Protein AF-A0A318SLT6-F1 (afdb_monomer)

Solvent-accessible surface area (backbone atoms only — not comparable to full-atom values): 16230 Å² total; per-residue (Å²): 140,84,85,82,82,81,83,78,80,77,77,79,76,66,83,68,77,80,79,51,70,52,27,53,32,44,14,63,77,49,77,41,62,48,69,62,37,41,48,24,51,53,50,39,53,54,46,28,74,72,41,95,50,69,62,48,56,52,48,52,56,34,44,42,44,30,30,51,49,23,69,68,46,81,53,59,18,62,20,39,45,30,47,51,50,31,50,22,53,38,35,38,41,20,70,78,70,64,45,40,58,54,38,58,49,44,42,71,66,48,38,71,79,42,71,44,70,93,68,26,46,41,38,36,50,52,28,33,54,22,45,47,50,26,44,65,69,25,44,89,73,40,96,76,56,82,85,69,57,49,56,62,53,52,52,52,54,58,72,70,51,52,78,89,82,36,48,69,60,54,52,52,57,45,38,29,50,14,48,36,49,13,46,64,72,29,47,88,81,45,54,75,66,45,44,48,27,63,41,36,52,93,81,48,72,54,69,52,51,51,69,54,28,28,61,35,69,75,39,53,51,63,68,38,47,74,27,42,45,43,61,74,79,74,60,95,63,43,84,78,34,55,61,55,40,48,37,25,73,64,17,64,62,57,44,83,49,69,90,42,42,82,61,43,52,54,46,48,40,52,47,43,50,51,49,52,52,49,53,54,49,48,51,53,50,52,56,56,52,59,63,62,72,77,112

Mean predicted aligned error: 11.06 Å

Organism: NCBI:txid1795041

pLDDT: mean 76.01, std 20.25, range [30.39, 97.69]

Radius of gyration: 23.59 Å; Cα contacts (8 Å, |Δi|>4): 316; chains: 1; bounding box: 107×61×49 Å

Secondary structure (DSSP, 8-state):
-------------PPPPPPPHHHHHHHHHHT--HHHHHHHHHHHHHHHHT---HHHHHHHHHHHHHHHHHHH--SHHHHHHHHHHHHHHHHHHHHHH---HHHHHHHHHS-EEEEETTTTEEEEHHHHHHHHHHHHHHGGG-TT---S-HHHHHHHHHTTS-TTT-HHHHHHHTTHHHHHHHHHHHTTTS-HHHHHHHHHTTT-S----HHHHHHHHSSS-HHHHHTT-GGGTS-TTGGG-HHHHHHHHTTTTT-GGGGTHHHHHHHHHHHHHHHHHHHHHHHHHHHHHHHTS--

Foldseek 3Di:
DDDDDDDDPPPPPDPDPDQDVLLVLLCVLLVHDSVLSSVLLVLLVVLLVVDPDPLSVLLSVLLSLLSVVLSPDDQQLLSVLSSQVSQLSQLCSCLVRVSCSSVVSNCVSWNFPADDSNLSFGQTVLLLVLLVLLLVQQVVLDPDRDPDRSVVVLVVLLVVDDCVQCLLLSLVSRSSSSLSSLCVVLVVVDDSVQSNQSSCVNPDLDHRAQVSCCSSPVGSDPSCSSLVVCLVPPDPCSVVNVSNNVCSVCSSSNHVCVVCCVVVNVVVSVVSVVVVVVVVVVVVVVVVVVVVVVD

Sequence (295 aa):
MRRAVALISVVMLMPGPALSDTARDLATLLDAPIEKVSQAVADIDRCADSQPDARATAFRGLIDEAAAFSAGETLPGTRELLADFTRQIVSQLAVGSGCTALADLWDRKDPWLRILPEAGIGLSQADIDATERLDALGRPLWDNAPTTAARDRLLALWDSFDPEDDQVVLLWLTRLNAWAPAVEEAWEDLDADARVLSTRVAFDTLLPDAEDLEIILGHDDLGSWIGGRYFLSGHADLARFEGVTSLAKAGYFGGSYYSTLADSYRMAIDTMTYMGNSMASMGLLFDMMDMNTQY

Structure (mmCIF, N/CA/C/O backbone):
data_AF-A0A318SLT6-F1
#
_entry.id   AF-A0A318SLT6-F1
#
loop_
_atom_site.group_PDB
_atom_site.id
_atom_site.type_symbol
_atom_site.label_atom_id
_atom_site.label_alt_id
_atom_site.label_comp_id
_atom_site.label_asym_id
_atom_site.label_entity_id
_atom_site.label_seq_id
_atom_site.pdbx_PDB_ins_code
_atom_site.Cartn_x
_atom_site.Cartn_y
_atom_site.Cartn_z
_atom_site.occupancy
_atom_site.B_iso_or_equiv
_atom_site.auth_seq_id
_atom_site.auth_comp_id
_atom_site.auth_asym_id
_atom_site.auth_atom_id
_atom_site.pdbx_PDB_model_num
ATOM 1 N N . MET A 1 1 ? -56.501 -42.091 18.847 1.00 40.25 1 MET A N 1
ATOM 2 C CA . MET A 1 1 ? -56.234 -40.961 17.929 1.00 40.25 1 MET A CA 1
ATOM 3 C C . MET A 1 1 ? -55.785 -39.754 18.747 1.00 40.25 1 MET A C 1
ATOM 5 O O . MET A 1 1 ? -56.619 -39.126 19.382 1.00 40.25 1 MET A O 1
ATOM 9 N N . ARG A 1 2 ? -54.476 -39.475 18.815 1.00 37.41 2 ARG A N 1
ATOM 10 C CA . ARG A 1 2 ? -53.912 -38.275 19.462 1.00 37.41 2 ARG A CA 1
ATOM 11 C C . ARG A 1 2 ? -53.459 -37.323 18.353 1.00 37.41 2 ARG A C 1
ATOM 13 O O . ARG A 1 2 ? -52.650 -37.724 17.525 1.00 37.41 2 ARG A O 1
ATOM 20 N N . ARG A 1 3 ? -54.021 -36.112 18.299 1.00 39.88 3 ARG A N 1
ATOM 21 C CA . ARG A 1 3 ? -53.586 -35.046 17.383 1.00 39.88 3 ARG A CA 1
ATOM 22 C C . ARG A 1 3 ? -52.404 -34.319 18.024 1.00 39.88 3 ARG A C 1
ATOM 24 O O . ARG A 1 3 ? -52.553 -33.778 19.115 1.00 39.88 3 ARG A O 1
ATOM 31 N N . ALA A 1 4 ? -51.251 -34.346 17.363 1.00 37.03 4 ALA A N 1
ATOM 32 C CA . ALA A 1 4 ? -50.111 -33.505 17.698 1.00 37.03 4 ALA A CA 1
ATOM 33 C C . ALA A 1 4 ? -50.371 -32.093 17.152 1.00 37.03 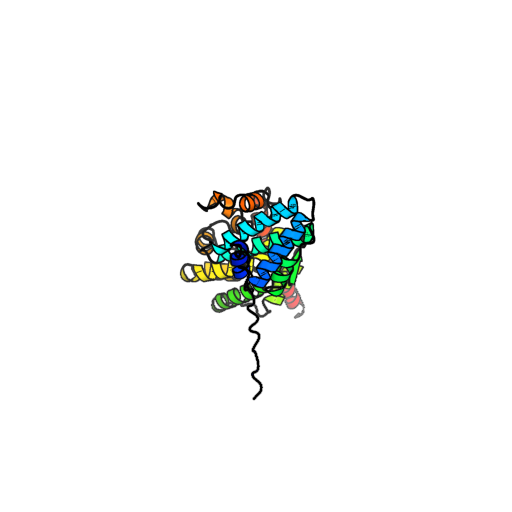4 ALA A C 1
ATOM 35 O O . ALA A 1 4 ? -50.656 -31.929 15.967 1.00 37.03 4 ALA A O 1
ATOM 36 N N . VAL A 1 5 ? -50.315 -31.093 18.028 1.00 38.62 5 VAL A N 1
ATOM 37 C CA . VAL A 1 5 ? -50.326 -29.675 17.659 1.00 38.62 5 VAL A CA 1
ATOM 38 C C . VAL A 1 5 ? -48.869 -29.275 17.451 1.00 38.62 5 VAL A C 1
ATOM 40 O O . VAL A 1 5 ? -48.094 -29.264 18.404 1.00 38.62 5 VAL A O 1
ATOM 43 N N . ALA A 1 6 ? -48.486 -29.008 16.204 1.00 40.03 6 ALA A N 1
ATOM 44 C CA . ALA A 1 6 ? -47.190 -28.429 15.883 1.00 40.03 6 ALA A CA 1
ATOM 45 C C . ALA A 1 6 ? -47.228 -26.936 16.238 1.00 40.03 6 ALA A C 1
ATOM 47 O O . ALA A 1 6 ? -47.942 -26.159 15.605 1.00 40.03 6 ALA A O 1
ATOM 48 N N . LEU A 1 7 ? -46.486 -26.551 17.277 1.00 34.09 7 LEU A N 1
ATOM 49 C CA . LEU A 1 7 ? -46.181 -25.155 17.565 1.00 34.09 7 LEU A CA 1
ATOM 50 C C . LEU A 1 7 ? -45.178 -24.684 16.501 1.00 34.09 7 LEU A C 1
ATOM 52 O O . LEU A 1 7 ? -44.010 -25.065 16.531 1.00 34.09 7 LEU A O 1
ATOM 56 N N . ILE A 1 8 ? -45.642 -23.899 15.531 1.00 36.94 8 ILE A N 1
ATOM 57 C CA . ILE A 1 8 ? -44.764 -23.176 14.610 1.00 36.94 8 ILE A CA 1
ATOM 58 C C . ILE A 1 8 ? -44.334 -21.908 15.344 1.00 36.94 8 ILE A C 1
ATOM 60 O O . ILE A 1 8 ? -45.105 -20.956 15.459 1.00 36.94 8 ILE A O 1
ATOM 64 N N . SER A 1 9 ? -43.115 -21.913 15.880 1.00 34.66 9 SER A N 1
ATOM 65 C CA . SER A 1 9 ? -42.461 -20.699 16.359 1.00 34.66 9 SER A CA 1
ATOM 66 C C . SER A 1 9 ? -42.157 -19.817 15.153 1.00 34.66 9 SER A C 1
ATOM 68 O O . SER A 1 9 ? -41.195 -20.048 14.424 1.00 34.66 9 SER A O 1
ATOM 70 N N . VAL A 1 10 ? -43.003 -18.816 14.924 1.00 35.06 10 VAL A N 1
ATOM 71 C CA . VAL A 1 10 ? -42.699 -17.700 14.030 1.00 35.06 10 VAL A CA 1
ATOM 72 C C . VAL A 1 10 ? -41.598 -16.895 14.711 1.00 35.06 10 VAL A C 1
ATOM 74 O O . VAL A 1 10 ? -41.862 -16.097 15.609 1.00 35.06 10 VAL A O 1
ATOM 77 N N . VAL A 1 11 ? -40.347 -17.146 14.326 1.00 36.06 11 VAL A N 1
ATOM 78 C CA . VAL A 1 11 ? -39.251 -16.216 14.597 1.00 36.06 11 VAL A CA 1
ATOM 79 C C . VAL A 1 11 ? -39.602 -14.946 13.831 1.00 36.06 11 VAL A C 1
ATOM 81 O O . VAL A 1 11 ? -39.543 -14.919 12.603 1.00 36.06 11 VAL A O 1
ATOM 84 N N . MET A 1 12 ? -40.052 -13.916 14.548 1.00 34.06 12 MET A N 1
ATOM 85 C CA . MET A 1 12 ? -40.114 -12.566 14.006 1.00 34.06 12 MET A CA 1
ATOM 86 C C . MET A 1 12 ? -38.683 -12.179 13.632 1.00 34.06 12 MET A C 1
ATOM 88 O O . MET A 1 12 ? -37.877 -11.853 14.501 1.00 34.06 12 MET A O 1
ATOM 92 N N . LEU A 1 13 ? -38.366 -12.267 12.340 1.00 35.66 13 LEU A N 1
ATOM 93 C CA . LEU A 1 13 ? -37.223 -11.591 11.745 1.00 35.66 13 LEU A CA 1
ATOM 94 C C . LEU A 1 13 ? -37.457 -10.100 11.978 1.00 35.66 13 LEU A C 1
ATOM 96 O O . LEU A 1 13 ? -38.210 -9.460 11.243 1.00 35.66 13 LEU A O 1
ATOM 100 N N . MET A 1 14 ? -36.882 -9.561 13.054 1.00 30.39 14 MET A N 1
ATOM 101 C CA . MET A 1 14 ? -36.718 -8.119 13.142 1.00 30.39 14 MET A CA 1
ATOM 102 C C . MET A 1 14 ? -35.938 -7.695 11.895 1.00 30.39 14 MET A C 1
ATOM 104 O O . MET A 1 14 ? -34.983 -8.393 11.537 1.00 30.39 14 MET A O 1
ATOM 108 N N . PRO A 1 15 ? -36.339 -6.617 11.199 1.00 40.50 15 PRO A N 1
ATOM 109 C CA . PRO A 1 15 ? -35.509 -6.068 10.142 1.00 40.50 15 PRO A CA 1
ATOM 110 C C . PRO A 1 15 ? -34.142 -5.799 10.765 1.00 40.50 15 PRO A C 1
ATOM 112 O O . PRO A 1 15 ? -34.042 -5.052 11.741 1.00 40.50 15 PRO A O 1
ATOM 115 N N . GLY A 1 16 ? -33.117 -6.496 10.271 1.00 43.56 16 GLY A N 1
ATOM 116 C CA . GLY A 1 16 ? -31.749 -6.237 10.693 1.00 43.56 16 GLY A CA 1
ATOM 117 C C . GLY A 1 16 ? -31.448 -4.749 10.502 1.00 43.56 16 GLY A C 1
ATOM 118 O O . GLY A 1 16 ? -32.057 -4.125 9.623 1.00 43.56 16 GLY A O 1
ATOM 119 N N . PRO A 1 17 ? -30.564 -4.155 11.324 1.00 49.94 17 PRO A N 1
ATOM 120 C CA . PRO A 1 17 ? -30.103 -2.798 11.067 1.00 49.94 17 PRO A CA 1
ATOM 121 C C . PRO A 1 17 ? -29.682 -2.714 9.598 1.00 49.94 17 PRO A C 1
ATOM 123 O O . PRO A 1 17 ? -29.017 -3.625 9.099 1.00 49.94 17 PRO A O 1
ATOM 126 N N . ALA A 1 18 ? -30.146 -1.681 8.890 1.00 54.53 18 ALA A N 1
ATOM 127 C CA . ALA A 1 18 ? -29.703 -1.439 7.525 1.00 54.53 18 ALA A CA 1
ATOM 128 C C . ALA A 1 18 ? -28.170 -1.464 7.537 1.00 54.53 18 ALA A C 1
ATOM 130 O O . ALA A 1 18 ? -27.554 -0.720 8.299 1.00 54.53 18 ALA A O 1
ATOM 131 N N . LEU A 1 19 ? -27.580 -2.391 6.780 1.00 65.31 19 LEU A N 1
ATOM 132 C CA . LEU A 1 19 ? -26.131 -2.539 6.708 1.00 65.31 19 LEU A CA 1
ATOM 133 C C . LEU A 1 19 ? -25.566 -1.207 6.216 1.00 65.31 19 LEU A C 1
ATOM 135 O O . LEU A 1 19 ? -26.001 -0.724 5.167 1.00 65.31 19 LEU A O 1
ATOM 139 N N . SER A 1 20 ? -24.660 -0.605 6.989 1.00 81.94 20 SER A N 1
ATOM 140 C CA . SER A 1 20 ? -24.026 0.647 6.583 1.00 81.94 20 SER A CA 1
ATOM 141 C C . SER A 1 20 ? -23.234 0.422 5.298 1.00 81.94 20 SER A C 1
ATOM 143 O O . SER A 1 20 ? -22.684 -0.662 5.084 1.00 81.94 20 SER A O 1
ATOM 145 N N . ASP A 1 21 ? -23.179 1.437 4.435 1.00 86.88 21 ASP A N 1
ATOM 146 C CA . ASP A 1 21 ? -22.386 1.365 3.204 1.00 86.88 21 ASP A CA 1
ATOM 147 C C . ASP A 1 21 ? -20.911 1.081 3.529 1.00 86.88 21 ASP A C 1
ATOM 149 O O . ASP A 1 21 ? -20.323 0.182 2.936 1.00 86.88 21 ASP A O 1
ATOM 153 N N . THR A 1 22 ? -20.393 1.655 4.619 1.00 85.88 22 THR A N 1
ATOM 154 C CA . THR A 1 22 ? -19.081 1.318 5.183 1.00 85.88 22 THR A CA 1
ATOM 155 C C . THR A 1 22 ? -18.873 -0.175 5.391 1.00 85.88 22 THR A C 1
ATOM 157 O O . THR A 1 22 ? -17.827 -0.708 5.035 1.00 85.88 22 THR A O 1
ATOM 160 N N . ALA A 1 23 ? -19.829 -0.876 6.010 1.00 88.81 23 ALA A N 1
ATOM 161 C CA . ALA A 1 23 ? -19.653 -2.295 6.298 1.00 88.81 23 ALA A CA 1
ATOM 162 C C . ALA A 1 23 ? -19.591 -3.120 5.007 1.00 88.81 23 ALA A C 1
ATOM 164 O O . ALA A 1 23 ? -18.936 -4.159 4.984 1.00 88.81 23 ALA A O 1
ATOM 165 N N . ARG A 1 24 ? -20.240 -2.657 3.934 1.00 91.88 24 ARG A N 1
ATOM 166 C CA . ARG A 1 24 ? -20.166 -3.273 2.606 1.00 91.88 24 ARG A CA 1
ATOM 167 C C . ARG A 1 24 ? -18.823 -3.003 1.933 1.00 91.88 24 ARG A C 1
ATOM 169 O O . ARG A 1 24 ? -18.217 -3.942 1.415 1.00 91.88 24 ARG A O 1
ATOM 176 N N . ASP A 1 25 ? -18.350 -1.765 1.990 1.00 91.62 25 ASP A N 1
ATOM 177 C CA . ASP A 1 25 ? -17.069 -1.368 1.403 1.00 91.62 25 ASP A CA 1
ATOM 178 C C . ASP A 1 25 ? -15.918 -2.086 2.120 1.00 91.62 25 ASP A C 1
ATOM 180 O O . ASP A 1 25 ? -15.123 -2.783 1.492 1.00 91.62 25 ASP A O 1
ATOM 184 N N . LEU A 1 26 ? -15.911 -2.070 3.457 1.00 92.00 26 LEU A N 1
ATOM 185 C CA . LEU A 1 26 ? -14.947 -2.815 4.270 1.00 92.00 26 LEU A CA 1
ATOM 186 C C . LEU A 1 26 ? -15.051 -4.334 4.083 1.00 92.00 26 LEU A C 1
ATOM 188 O O . LEU A 1 26 ? -14.027 -5.004 4.110 1.00 92.00 26 LEU A O 1
ATOM 192 N N . ALA A 1 27 ? -16.245 -4.905 3.891 1.00 92.81 27 ALA A N 1
ATOM 193 C CA . ALA A 1 27 ? -16.388 -6.337 3.600 1.00 92.81 27 ALA A CA 1
ATOM 194 C C . ALA A 1 27 ? -15.752 -6.723 2.266 1.00 92.81 27 ALA A C 1
ATOM 196 O O . ALA A 1 27 ? -15.134 -7.783 2.177 1.00 92.81 27 ALA A O 1
ATOM 197 N N . THR A 1 28 ? -15.853 -5.842 1.271 1.00 91.62 28 THR A N 1
ATOM 198 C CA . THR A 1 28 ? -15.181 -6.008 -0.021 1.00 91.62 28 THR A CA 1
ATOM 199 C C . THR A 1 28 ? -13.666 -5.925 0.157 1.00 91.62 28 THR A C 1
ATOM 201 O O . THR A 1 28 ? -12.951 -6.833 -0.260 1.00 91.62 28 THR A O 1
ATOM 204 N N . LEU A 1 29 ? -13.175 -4.900 0.862 1.00 90.81 29 LEU A N 1
ATOM 205 C CA . LEU A 1 29 ? -11.743 -4.731 1.131 1.00 90.81 29 LEU A CA 1
ATOM 206 C C . LEU A 1 29 ? -11.155 -5.852 1.984 1.00 90.81 29 LEU A C 1
ATOM 208 O O . LEU A 1 29 ? -9.998 -6.206 1.799 1.00 90.81 29 LEU A O 1
ATOM 212 N N . LEU A 1 30 ? -11.914 -6.424 2.914 1.00 91.75 30 LEU A N 1
ATOM 213 C CA . LEU A 1 30 ? -11.448 -7.479 3.814 1.00 91.75 30 LEU A CA 1
ATOM 214 C C . LEU A 1 30 ? -11.689 -8.895 3.276 1.00 91.75 30 LEU A C 1
ATOM 216 O O . LEU A 1 30 ? -11.280 -9.843 3.943 1.00 91.75 30 LEU A O 1
ATOM 220 N N . ASP A 1 31 ? -12.351 -9.042 2.122 1.00 92.56 31 ASP A N 1
ATOM 221 C CA . ASP A 1 31 ? -12.884 -10.326 1.637 1.00 92.56 31 ASP A CA 1
ATOM 222 C C . ASP A 1 31 ? -13.536 -11.135 2.779 1.00 92.56 31 ASP A C 1
ATOM 224 O O . ASP A 1 31 ? -13.236 -12.300 3.052 1.00 92.56 31 ASP A O 1
ATOM 228 N N . ALA A 1 32 ? -14.380 -10.450 3.556 1.00 92.38 32 ALA A N 1
ATOM 229 C CA . ALA A 1 32 ? -14.931 -10.963 4.802 1.00 92.38 32 ALA A CA 1
ATOM 230 C C . ALA A 1 32 ? -16.465 -10.936 4.782 1.00 92.38 32 ALA A C 1
ATOM 232 O O . ALA A 1 32 ? -17.063 -10.027 4.207 1.00 92.38 32 ALA A O 1
ATOM 233 N N . PRO A 1 33 ? -17.141 -11.883 5.468 1.00 94.06 33 PRO A N 1
ATOM 234 C CA . PRO A 1 33 ? -18.592 -11.845 5.607 1.00 94.06 33 PRO A CA 1
ATOM 235 C C . PRO A 1 33 ? -19.065 -10.511 6.190 1.00 94.06 33 PRO A C 1
ATOM 237 O O . PRO A 1 33 ? -18.573 -10.078 7.240 1.00 94.06 33 PRO A O 1
ATOM 240 N N . ILE A 1 34 ? -20.050 -9.889 5.539 1.00 93.62 34 ILE A N 1
ATOM 241 C CA . ILE A 1 34 ? -20.554 -8.561 5.905 1.00 93.62 34 ILE A CA 1
ATOM 242 C C . ILE A 1 34 ? -21.076 -8.510 7.342 1.00 93.62 34 ILE A C 1
ATOM 244 O O . ILE A 1 34 ? -20.984 -7.472 7.990 1.00 93.62 34 ILE A O 1
ATOM 248 N N . GLU A 1 35 ? -21.554 -9.627 7.892 1.00 93.25 35 GLU A N 1
ATOM 249 C CA . GLU A 1 35 ? -21.992 -9.730 9.284 1.00 93.25 35 GLU A CA 1
ATOM 250 C C . GLU A 1 35 ? -20.823 -9.574 10.263 1.00 93.25 35 GLU A C 1
ATOM 252 O O . GLU A 1 35 ? -20.961 -8.906 11.287 1.00 93.25 35 GLU A O 1
ATOM 257 N N . LYS A 1 36 ? -19.654 -10.152 9.946 1.00 93.44 36 LYS A N 1
ATOM 258 C CA . LYS A 1 36 ? -18.447 -10.013 10.777 1.00 93.44 36 LYS A CA 1
ATOM 259 C C . LYS A 1 36 ? -17.917 -8.586 10.736 1.00 93.44 36 LYS A C 1
ATOM 261 O O . LYS A 1 36 ? -17.537 -8.054 11.775 1.00 93.44 36 LYS A O 1
ATOM 266 N N . VAL A 1 37 ? -17.915 -7.972 9.556 1.00 93.06 37 VAL A N 1
ATOM 267 C CA . VAL A 1 37 ? -17.469 -6.584 9.386 1.00 93.06 37 VAL A CA 1
ATOM 268 C C . VAL A 1 37 ? -18.430 -5.618 10.067 1.00 93.06 37 VAL A C 1
ATOM 270 O O . VAL A 1 37 ? -17.991 -4.754 10.816 1.00 93.06 37 VAL A O 1
ATOM 273 N N . SER A 1 38 ? -19.738 -5.818 9.904 1.00 91.75 38 SER A N 1
ATOM 274 C CA . SER A 1 38 ? -20.767 -5.016 10.579 1.00 91.75 38 SER A CA 1
ATOM 275 C C . SER A 1 38 ? -20.630 -5.085 12.100 1.00 91.75 38 SER A C 1
ATOM 277 O O . SER A 1 38 ? -20.746 -4.065 12.775 1.00 91.75 38 SER A O 1
ATOM 279 N N . GLN A 1 39 ? -20.337 -6.272 12.646 1.00 92.31 39 GLN A N 1
ATOM 280 C CA . GLN A 1 39 ? -20.060 -6.424 14.073 1.00 92.31 39 GLN A CA 1
ATOM 281 C C . GLN A 1 39 ? -18.794 -5.662 14.489 1.00 92.31 39 GLN A C 1
ATOM 283 O O . GLN A 1 39 ? -18.827 -4.954 15.489 1.00 92.31 39 GLN A O 1
ATOM 288 N N . ALA A 1 40 ? -17.703 -5.758 13.725 1.00 91.62 40 ALA A N 1
ATOM 289 C CA . ALA A 1 40 ? -16.465 -5.043 14.033 1.00 91.62 40 ALA A CA 1
ATOM 290 C C . ALA A 1 40 ? -16.623 -3.514 13.960 1.00 91.62 40 ALA A C 1
ATOM 292 O O . ALA A 1 40 ? -16.085 -2.806 14.808 1.00 91.62 40 ALA A O 1
ATOM 293 N N . VAL A 1 41 ? -17.401 -3.005 13.000 1.00 90.31 41 VAL A N 1
ATOM 294 C CA . VAL A 1 41 ? -17.756 -1.579 12.913 1.00 90.31 41 VAL A CA 1
ATOM 295 C C . VAL A 1 41 ? -18.551 -1.150 14.148 1.00 90.31 41 VAL A C 1
ATOM 297 O O . VAL A 1 41 ? -18.175 -0.183 14.803 1.00 90.31 41 VAL A O 1
ATOM 300 N N . ALA A 1 42 ? -19.578 -1.911 14.538 1.00 89.38 42 ALA A N 1
ATOM 301 C CA . ALA A 1 42 ? -20.354 -1.618 15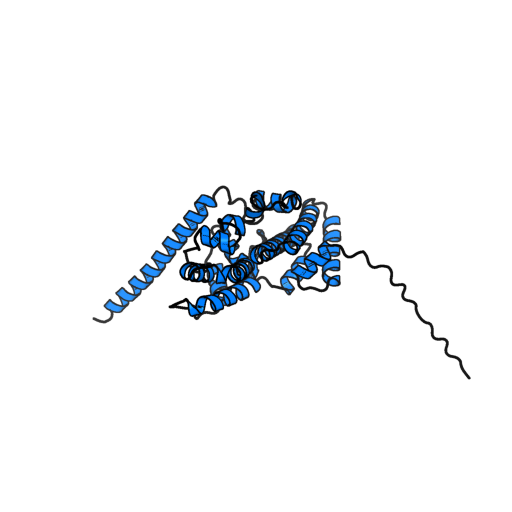.743 1.00 89.38 42 ALA A CA 1
ATOM 302 C C . ALA A 1 42 ? -19.508 -1.692 17.031 1.00 89.38 42 ALA A C 1
ATOM 304 O O . ALA A 1 42 ? -19.772 -0.978 17.999 1.00 89.38 42 ALA A O 1
ATOM 305 N N . ASP A 1 43 ? -18.495 -2.559 17.073 1.00 88.69 43 ASP A N 1
ATOM 306 C CA . ASP A 1 43 ? -17.555 -2.650 18.193 1.00 88.69 43 ASP A CA 1
ATOM 307 C C . ASP A 1 43 ? -16.667 -1.408 18.276 1.00 88.69 43 ASP A C 1
ATOM 309 O O . ASP A 1 43 ? -16.440 -0.900 19.374 1.00 88.69 43 ASP A O 1
ATOM 313 N N . ILE A 1 44 ? -16.223 -0.888 17.131 1.00 84.81 44 ILE A N 1
ATOM 314 C CA . ILE A 1 44 ? -15.487 0.374 17.065 1.00 84.81 44 ILE A CA 1
ATOM 315 C C . ILE A 1 44 ? -16.370 1.543 17.473 1.00 84.81 44 ILE A C 1
ATOM 317 O O . ILE A 1 44 ? -15.913 2.352 18.270 1.00 84.81 44 ILE A O 1
ATOM 321 N N . ASP A 1 45 ? -17.615 1.618 17.001 1.00 84.94 45 ASP A N 1
ATOM 322 C CA . ASP A 1 45 ? -18.535 2.697 17.377 1.00 84.94 45 ASP A CA 1
ATOM 323 C C . ASP A 1 45 ? -18.741 2.716 18.901 1.00 84.94 45 ASP A C 1
ATOM 325 O O . ASP A 1 45 ? -18.552 3.741 19.552 1.00 84.94 45 ASP A O 1
ATOM 329 N N . ARG A 1 46 ? -18.997 1.548 19.511 1.00 87.12 46 ARG A N 1
ATOM 330 C CA . ARG A 1 46 ? -19.100 1.421 20.977 1.00 87.12 46 ARG A CA 1
ATOM 331 C C . ARG A 1 46 ? -17.806 1.798 21.691 1.00 87.12 46 ARG A C 1
ATOM 333 O O . ARG A 1 46 ? -17.849 2.386 22.770 1.00 87.12 46 ARG A O 1
ATOM 340 N N . CYS A 1 47 ? -16.667 1.415 21.126 1.00 84.00 47 CYS A N 1
ATOM 341 C CA . CYS A 1 47 ? -15.360 1.721 21.684 1.00 84.00 47 CYS A CA 1
ATOM 342 C C . CYS A 1 47 ? -15.079 3.233 21.630 1.00 84.00 47 CYS A C 1
ATOM 344 O O . CYS A 1 47 ? -14.716 3.808 22.655 1.00 84.00 47 CYS A O 1
ATOM 346 N N . ALA A 1 48 ? -15.352 3.888 20.500 1.00 78.19 48 ALA A N 1
ATOM 347 C CA . ALA A 1 48 ? -15.236 5.332 20.321 1.00 78.19 48 ALA A CA 1
ATOM 348 C C . ALA A 1 48 ? -16.178 6.100 21.261 1.00 78.19 48 ALA A C 1
ATOM 350 O O . ALA A 1 48 ? -15.724 7.001 21.956 1.00 78.19 48 ALA A O 1
ATOM 351 N N . ASP A 1 49 ? -17.443 5.686 21.381 1.00 82.38 49 ASP A N 1
ATOM 352 C CA . ASP A 1 49 ? -18.417 6.298 22.300 1.00 82.38 49 ASP A CA 1
ATOM 353 C C . ASP A 1 49 ? -18.009 6.162 23.777 1.00 82.38 49 ASP A C 1
ATOM 355 O O . ASP A 1 49 ? -18.364 6.989 24.620 1.00 82.38 49 ASP A O 1
ATOM 359 N N . SER A 1 50 ? -17.267 5.103 24.112 1.00 80.75 50 SER A N 1
ATOM 360 C CA . SER A 1 50 ? -16.772 4.863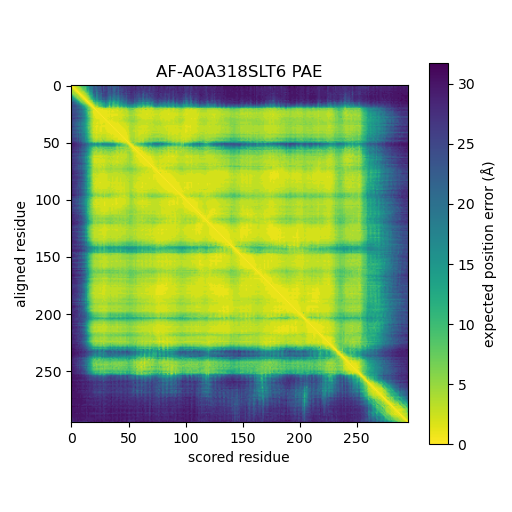 25.470 1.00 80.75 50 SER A CA 1
ATOM 361 C C . SER A 1 50 ? -15.517 5.668 25.820 1.00 80.75 50 SER A C 1
ATOM 363 O O . SER A 1 50 ? -15.136 5.721 26.994 1.00 80.75 50 SER A O 1
ATOM 365 N N . GLN A 1 51 ? -14.883 6.307 24.832 1.00 73.50 51 GLN A N 1
ATOM 366 C CA . GLN A 1 51 ? -13.677 7.101 25.020 1.00 73.50 51 GLN A CA 1
ATOM 367 C C . GLN A 1 51 ? -13.986 8.593 24.893 1.00 73.50 51 GLN A C 1
ATOM 369 O O . GLN A 1 51 ? -14.475 9.042 23.865 1.00 73.50 51 GLN A O 1
ATOM 374 N N . PRO A 1 52 ? -13.653 9.416 25.902 1.00 58.97 52 PRO A N 1
ATOM 375 C CA . PRO A 1 52 ? -13.853 10.862 25.823 1.00 58.97 52 PRO A CA 1
ATOM 376 C C . PRO A 1 52 ? -12.881 11.566 24.853 1.00 58.97 52 PRO A C 1
ATOM 378 O O . PRO A 1 52 ? -12.891 12.794 24.777 1.00 58.97 52 PRO A O 1
ATOM 381 N N . ASP A 1 53 ? -12.017 10.823 24.151 1.00 63.12 53 ASP A N 1
ATOM 382 C CA . ASP A 1 53 ? -11.057 11.369 23.195 1.00 63.12 53 ASP A CA 1
ATOM 383 C C . ASP A 1 53 ? -11.703 11.538 21.811 1.00 63.12 53 ASP A C 1
ATOM 385 O O . ASP A 1 53 ? -12.066 10.569 21.143 1.00 63.12 53 ASP A O 1
ATOM 389 N N . ALA A 1 54 ? -11.778 12.789 21.349 1.00 63.97 54 ALA A N 1
ATOM 390 C CA . ALA A 1 54 ? -12.265 13.158 20.020 1.00 63.97 54 ALA A CA 1
ATOM 391 C C . ALA A 1 54 ? -11.510 12.459 18.867 1.00 63.97 54 ALA A C 1
ATOM 393 O O . ALA A 1 54 ? -12.016 12.412 17.744 1.00 63.97 54 ALA A O 1
ATOM 394 N N . ARG A 1 55 ? -10.318 11.897 19.122 1.00 66.88 55 ARG A N 1
ATOM 395 C CA . ARG A 1 55 ? -9.534 11.147 18.131 1.00 66.88 55 ARG A CA 1
ATOM 396 C C . ARG A 1 55 ? -10.238 9.888 17.632 1.00 66.88 55 ARG A C 1
ATOM 398 O O . ARG A 1 55 ? -10.225 9.656 16.429 1.00 66.88 55 ARG A O 1
ATOM 405 N N . ALA A 1 56 ? -10.874 9.098 18.501 1.00 66.06 56 ALA A N 1
ATOM 406 C CA . ALA A 1 56 ? -11.503 7.837 18.089 1.00 66.06 56 ALA A CA 1
ATOM 407 C C . ALA A 1 56 ? -12.671 8.073 17.112 1.00 66.06 56 ALA A C 1
ATOM 409 O O . ALA A 1 56 ? -12.774 7.405 16.084 1.00 66.06 56 ALA A O 1
ATOM 410 N N . THR A 1 57 ? -13.497 9.091 17.379 1.00 70.12 57 THR A N 1
ATOM 411 C CA . THR A 1 57 ? -14.573 9.521 16.473 1.00 70.12 57 THR A CA 1
ATOM 412 C C . THR A 1 57 ? -14.029 10.067 15.150 1.00 70.12 57 THR A C 1
ATOM 414 O O . THR A 1 57 ? -14.579 9.758 14.095 1.00 70.12 57 THR A O 1
ATOM 417 N N . ALA A 1 58 ? -12.933 10.836 15.175 1.00 71.88 58 ALA A N 1
ATOM 418 C CA . ALA A 1 58 ? -12.292 11.323 13.953 1.00 71.88 58 ALA A CA 1
ATOM 419 C C . ALA A 1 58 ? -11.771 10.162 13.088 1.00 71.88 58 ALA A C 1
ATOM 421 O O . ALA A 1 58 ? -12.073 10.098 11.900 1.00 71.88 58 ALA A O 1
ATOM 422 N N . PHE A 1 59 ? -11.065 9.199 13.688 1.00 75.44 59 PHE A N 1
ATOM 423 C CA . PHE A 1 59 ? -10.589 8.001 12.994 1.00 75.44 59 PHE A CA 1
ATOM 424 C C . PHE A 1 59 ? -11.726 7.167 12.406 1.00 75.44 59 PHE A C 1
ATOM 426 O O . PHE A 1 59 ? -11.587 6.643 11.306 1.00 75.44 59 PHE A O 1
ATOM 433 N N . ARG A 1 60 ? -12.873 7.079 13.088 1.00 77.81 60 ARG A N 1
ATOM 434 C CA . ARG A 1 60 ? -14.044 6.371 12.563 1.00 77.81 60 ARG A CA 1
ATOM 435 C C . ARG A 1 60 ? -14.541 6.969 11.246 1.00 77.81 60 ARG A C 1
ATOM 437 O O . ARG A 1 60 ? -14.732 6.209 10.298 1.00 77.81 60 ARG A O 1
ATOM 444 N N . GLY A 1 61 ? -14.710 8.292 11.188 1.00 78.44 61 GLY A N 1
ATOM 445 C CA . GLY A 1 61 ? -15.112 8.986 9.959 1.00 78.44 61 GLY A CA 1
ATOM 446 C C . GLY A 1 61 ? -14.070 8.853 8.845 1.00 78.44 61 GLY A C 1
ATOM 447 O O . GLY A 1 61 ? -14.418 8.673 7.685 1.00 78.44 61 GLY A O 1
ATOM 448 N N . LEU A 1 62 ? -12.785 8.829 9.203 1.00 81.06 62 LEU A N 1
ATOM 449 C CA . LEU A 1 62 ? -11.698 8.604 8.247 1.00 81.06 62 LEU A CA 1
ATOM 450 C C . LEU A 1 62 ? -11.703 7.187 7.660 1.00 81.06 62 LEU A C 1
ATOM 452 O O . LEU A 1 62 ? -11.411 7.023 6.480 1.00 81.06 62 LEU A O 1
ATOM 456 N N . ILE A 1 63 ? -12.055 6.171 8.454 1.00 84.81 63 ILE A N 1
ATOM 457 C CA . ILE A 1 63 ? -12.224 4.793 7.966 1.00 84.81 63 ILE A CA 1
ATOM 458 C C . ILE A 1 63 ? -13.390 4.717 6.972 1.00 84.81 63 ILE A C 1
ATOM 460 O O . ILE A 1 63 ? -13.264 4.034 5.961 1.00 84.81 63 ILE A O 1
ATOM 464 N N . ASP A 1 64 ? -14.498 5.423 7.236 1.00 83.69 64 ASP A N 1
ATOM 465 C CA . ASP A 1 64 ? -15.629 5.507 6.299 1.00 83.69 64 ASP A CA 1
ATOM 466 C C . ASP A 1 64 ? -15.200 6.112 4.963 1.00 83.69 64 ASP A C 1
ATOM 468 O O . ASP A 1 64 ? -15.425 5.518 3.910 1.00 83.69 64 ASP A O 1
ATOM 472 N N . GLU A 1 65 ? -14.552 7.278 5.016 1.00 83.00 65 GLU A N 1
ATOM 473 C CA . GLU A 1 65 ? -14.077 7.982 3.828 1.00 83.00 65 GLU A CA 1
ATOM 474 C C . GLU A 1 65 ? -13.078 7.140 3.029 1.00 83.00 65 GLU A C 1
ATOM 476 O O . GLU A 1 65 ? -13.227 7.009 1.818 1.00 83.00 65 GLU A O 1
ATOM 481 N N . ALA A 1 66 ? -12.084 6.541 3.691 1.00 82.12 66 ALA A N 1
ATOM 482 C CA . ALA A 1 66 ? -11.045 5.767 3.020 1.00 82.12 66 ALA A CA 1
ATOM 483 C C . ALA A 1 66 ? -11.592 4.470 2.397 1.00 82.12 66 ALA A C 1
ATOM 485 O O . ALA A 1 66 ? -11.245 4.147 1.259 1.00 82.12 66 ALA A O 1
ATOM 486 N N . ALA A 1 67 ? -12.502 3.770 3.087 1.00 86.19 67 ALA A N 1
ATOM 487 C CA . ALA A 1 67 ? -13.134 2.564 2.557 1.00 86.19 67 ALA A CA 1
ATOM 488 C C . ALA A 1 67 ? -14.013 2.868 1.335 1.00 86.19 67 ALA A C 1
ATOM 490 O O . ALA A 1 67 ? -13.902 2.186 0.315 1.00 86.19 67 ALA A O 1
ATOM 491 N N . ALA A 1 68 ? -14.833 3.921 1.414 1.00 85.25 68 ALA A N 1
ATOM 492 C CA . ALA A 1 68 ? -15.667 4.362 0.301 1.00 85.25 68 ALA A CA 1
ATOM 493 C C . ALA A 1 68 ? -14.821 4.838 -0.888 1.00 85.25 68 ALA A C 1
ATOM 495 O O . ALA A 1 68 ? -15.158 4.562 -2.041 1.00 85.25 68 ALA A O 1
ATOM 496 N N 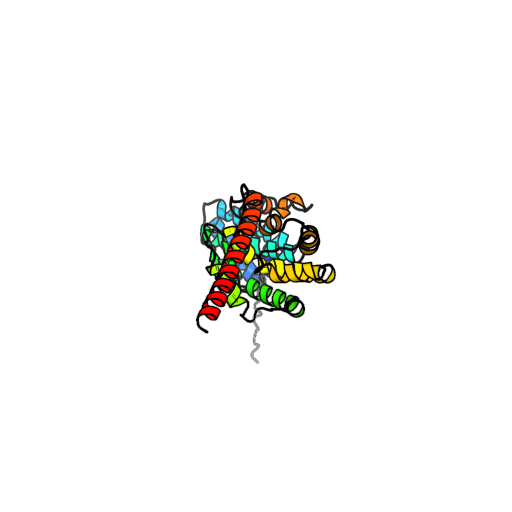. PHE A 1 69 ? -13.706 5.528 -0.622 1.00 83.25 69 PHE A N 1
ATOM 497 C CA . PHE A 1 69 ? -12.804 5.979 -1.675 1.00 83.25 69 PHE A CA 1
ATOM 498 C C . PHE A 1 69 ? -12.139 4.791 -2.378 1.00 83.25 69 PHE A C 1
ATOM 500 O O . PHE A 1 69 ? -12.212 4.693 -3.600 1.00 83.25 69 PHE A O 1
ATOM 507 N N . SER A 1 70 ? -11.579 3.838 -1.626 1.00 85.56 70 SER A N 1
ATOM 508 C CA . SER A 1 70 ? -10.993 2.628 -2.213 1.00 85.56 70 SER A CA 1
ATOM 509 C C . SER A 1 70 ? -12.027 1.855 -3.045 1.00 85.56 70 SER A C 1
ATOM 511 O O . SER A 1 70 ? -11.766 1.523 -4.198 1.00 85.56 70 SER A O 1
ATOM 513 N N . ALA A 1 71 ? -13.249 1.658 -2.539 1.00 85.25 71 ALA A N 1
ATOM 514 C CA . ALA A 1 71 ? -14.307 0.964 -3.278 1.00 85.25 71 ALA A CA 1
ATOM 515 C C . ALA A 1 71 ? -14.737 1.677 -4.580 1.00 85.25 71 ALA A C 1
ATOM 517 O O . ALA A 1 71 ? -15.176 1.018 -5.525 1.00 85.25 71 ALA A O 1
ATOM 518 N N . GLY A 1 72 ? -14.626 3.009 -4.633 1.00 82.81 72 GLY A N 1
ATOM 519 C CA . GLY A 1 72 ? -14.969 3.823 -5.801 1.00 82.81 72 GLY A CA 1
ATOM 520 C C . GLY A 1 72 ? -13.847 3.990 -6.829 1.00 82.81 72 GLY A C 1
ATOM 521 O O . GLY A 1 72 ? -14.124 4.423 -7.948 1.00 82.81 72 GLY A O 1
ATOM 522 N N . GLU A 1 73 ? -12.603 3.662 -6.478 1.00 85.25 73 GLU A N 1
ATOM 523 C CA . GLU A 1 73 ? -11.446 3.875 -7.346 1.00 85.25 73 GLU A CA 1
ATOM 524 C C . GLU A 1 73 ? -11.417 2.874 -8.508 1.00 85.25 73 GLU A C 1
ATOM 526 O O . GLU A 1 73 ? -11.655 1.673 -8.345 1.00 85.25 73 GLU A O 1
ATOM 531 N N . THR A 1 74 ? -11.105 3.370 -9.703 1.00 85.44 74 THR A N 1
ATOM 532 C CA . THR A 1 74 ? -11.048 2.597 -10.948 1.00 85.44 74 THR A CA 1
ATOM 533 C C . THR A 1 74 ? -9.648 2.089 -11.259 1.00 85.44 74 THR A C 1
ATOM 535 O O . THR A 1 74 ? -9.530 0.945 -11.706 1.00 85.44 74 THR A O 1
ATOM 538 N N . LEU A 1 75 ? -8.610 2.878 -10.963 1.00 85.06 75 LEU A N 1
ATOM 539 C CA . LEU A 1 75 ? -7.220 2.497 -11.191 1.00 85.06 75 LEU A CA 1
ATOM 540 C C . LEU A 1 75 ? -6.798 1.414 -10.184 1.00 85.06 75 LEU A C 1
ATOM 542 O O . LEU A 1 75 ? -6.850 1.666 -8.976 1.00 85.06 75 LEU A O 1
ATOM 546 N N . PRO A 1 76 ? -6.372 0.216 -10.637 1.00 90.25 76 PRO A N 1
ATOM 547 C CA . PRO A 1 76 ? -6.059 -0.900 -9.744 1.00 90.25 76 PRO A CA 1
ATOM 548 C C . PRO A 1 76 ? -5.021 -0.556 -8.671 1.00 90.25 76 PRO A C 1
ATOM 550 O O . PRO A 1 76 ? -5.255 -0.825 -7.495 1.00 90.25 76 PRO A O 1
ATOM 553 N N . GLY A 1 77 ? -3.919 0.100 -9.047 1.00 90.50 77 GLY A N 1
ATOM 554 C CA . GLY A 1 77 ? -2.885 0.482 -8.087 1.00 90.50 77 GLY A CA 1
ATOM 555 C C . GLY A 1 77 ? -3.375 1.477 -7.041 1.00 90.50 77 GLY A C 1
ATOM 556 O O . GLY A 1 77 ? -3.167 1.290 -5.845 1.00 90.50 77 GLY A O 1
ATOM 557 N N . THR A 1 78 ? -4.080 2.522 -7.471 1.00 87.31 78 THR A N 1
ATOM 558 C CA . THR A 1 78 ? -4.620 3.545 -6.565 1.00 87.31 78 THR A CA 1
ATOM 559 C C . THR A 1 78 ? -5.671 2.963 -5.618 1.00 87.31 78 THR A C 1
ATOM 561 O O . THR A 1 78 ? -5.705 3.325 -4.441 1.00 87.31 78 THR A O 1
ATOM 564 N N . ARG A 1 79 ? -6.489 2.010 -6.086 1.00 89.12 79 ARG A N 1
ATOM 565 C CA . ARG A 1 79 ? -7.458 1.289 -5.249 1.00 89.12 79 ARG A CA 1
ATOM 566 C C . ARG A 1 79 ? -6.777 0.571 -4.086 1.00 89.12 79 ARG A C 1
ATOM 568 O O . ARG A 1 79 ? -7.209 0.728 -2.942 1.00 89.12 79 ARG A O 1
ATOM 575 N N . GLU A 1 80 ? -5.729 -0.194 -4.380 1.00 91.75 80 GLU A N 1
ATOM 576 C CA . GLU A 1 80 ? -4.960 -0.938 -3.377 1.00 91.75 80 GLU A CA 1
ATOM 577 C C . GLU A 1 80 ? -4.183 0.004 -2.446 1.00 91.75 80 GLU A C 1
ATOM 579 O O . GLU A 1 80 ? -4.199 -0.188 -1.233 1.00 91.75 80 GLU A O 1
ATOM 584 N N . LEU A 1 81 ? -3.612 1.098 -2.964 1.00 89.88 81 LEU A N 1
ATOM 585 C CA . LEU A 1 81 ? -2.970 2.126 -2.136 1.00 89.88 81 LEU A CA 1
ATOM 586 C C . LEU A 1 81 ? -3.951 2.722 -1.108 1.00 89.88 81 LEU A C 1
ATOM 588 O O . LEU A 1 81 ? -3.610 2.922 0.059 1.00 89.88 81 LEU A O 1
ATOM 592 N N . LEU A 1 82 ? -5.193 2.989 -1.520 1.00 87.62 82 LEU A N 1
ATOM 593 C CA . LEU A 1 82 ? -6.246 3.459 -0.616 1.00 87.62 82 LEU A CA 1
ATOM 594 C C . LEU A 1 82 ? -6.660 2.383 0.401 1.00 87.62 82 LEU A C 1
ATOM 596 O O . LEU A 1 82 ? -6.989 2.713 1.546 1.00 87.62 82 LEU A O 1
ATOM 600 N N . ALA A 1 83 ? -6.621 1.103 0.027 1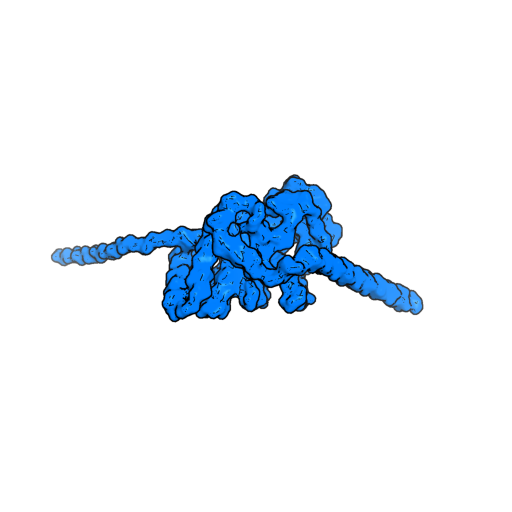.00 90.69 83 ALA A N 1
ATOM 601 C CA . ALA A 1 83 ? -6.844 0.001 0.960 1.00 90.69 83 ALA A CA 1
ATOM 602 C C . ALA A 1 83 ? -5.732 -0.060 2.024 1.00 90.69 83 ALA A C 1
ATOM 604 O O . ALA A 1 83 ? -6.034 -0.193 3.215 1.00 90.69 83 ALA A O 1
ATOM 605 N N . ASP A 1 84 ? -4.474 0.141 1.626 1.00 91.38 84 ASP A N 1
ATOM 606 C CA . ASP A 1 84 ? -3.325 0.223 2.533 1.00 91.38 84 ASP A CA 1
ATOM 607 C C . ASP A 1 84 ? -3.431 1.416 3.493 1.00 91.38 84 ASP A C 1
ATOM 609 O O . ASP A 1 84 ? -3.186 1.285 4.696 1.00 91.38 84 ASP A O 1
ATOM 613 N N . PHE A 1 85 ? -3.871 2.579 3.006 1.00 88.06 85 PHE A N 1
ATOM 614 C CA . PHE A 1 85 ? -4.156 3.728 3.868 1.00 88.06 85 PHE A CA 1
ATOM 615 C C . PHE A 1 85 ? -5.297 3.452 4.837 1.00 88.06 85 PHE A C 1
ATOM 617 O O . PHE A 1 85 ? -5.192 3.788 6.017 1.00 88.06 85 PHE A O 1
ATOM 624 N N . THR A 1 86 ? -6.363 2.794 4.380 1.00 90.56 86 THR A N 1
ATOM 625 C CA . THR A 1 86 ? -7.470 2.393 5.257 1.00 90.56 86 THR A CA 1
ATOM 626 C C . THR A 1 86 ? -6.957 1.481 6.372 1.00 90.56 86 THR A C 1
ATOM 628 O O . THR A 1 86 ? -7.245 1.713 7.549 1.00 90.56 86 THR A O 1
ATOM 631 N N . ARG A 1 87 ? -6.119 0.496 6.031 1.00 92.19 87 ARG A N 1
ATOM 632 C CA . ARG A 1 87 ? -5.468 -0.388 7.002 1.00 92.19 87 ARG A CA 1
ATOM 633 C C . ARG A 1 87 ? -4.588 0.382 7.986 1.00 92.19 87 ARG A C 1
ATOM 635 O O . ARG A 1 87 ? -4.638 0.103 9.184 1.00 92.19 87 ARG A O 1
ATOM 642 N N . GLN A 1 88 ? -3.821 1.362 7.512 1.00 89.69 88 GLN A N 1
ATOM 643 C CA . GLN A 1 88 ? -2.976 2.207 8.356 1.00 89.69 88 GLN A CA 1
ATOM 644 C C . GLN A 1 88 ? -3.806 3.015 9.365 1.00 89.69 88 GLN A C 1
ATOM 646 O O . GLN A 1 88 ? -3.488 3.017 10.554 1.00 89.69 88 GLN A O 1
ATOM 651 N N . ILE A 1 89 ? -4.912 3.632 8.930 1.00 87.50 89 ILE A N 1
ATOM 652 C CA . ILE A 1 89 ? -5.854 4.355 9.808 1.00 87.50 89 ILE A CA 1
ATOM 653 C C . ILE A 1 89 ? -6.427 3.408 10.871 1.00 87.50 89 ILE A C 1
ATOM 655 O O . ILE A 1 89 ? -6.484 3.754 12.051 1.00 87.50 89 ILE A O 1
ATOM 659 N N . VAL A 1 90 ? -6.817 2.194 10.476 1.00 89.75 90 VAL A N 1
ATOM 660 C CA . VAL A 1 90 ? -7.349 1.176 11.393 1.00 89.75 90 VAL A CA 1
ATOM 661 C C . VAL A 1 90 ? -6.299 0.712 12.401 1.00 89.75 90 VAL A C 1
ATOM 663 O O . VAL A 1 90 ? -6.602 0.600 13.590 1.00 89.75 90 VAL A O 1
ATOM 666 N N . SER A 1 91 ? -5.061 0.483 11.961 1.00 89.38 91 SER A N 1
ATOM 667 C CA . SER A 1 91 ? -3.950 0.120 12.846 1.00 89.38 91 SER A CA 1
ATOM 668 C C . SER A 1 91 ? -3.681 1.222 13.868 1.00 89.38 91 SER A C 1
ATOM 670 O O . SER A 1 91 ? -3.486 0.951 15.050 1.00 89.38 91 SER A O 1
ATOM 672 N N . GLN A 1 92 ? -3.713 2.476 13.432 1.00 84.50 92 GLN A N 1
ATOM 673 C CA . GLN A 1 92 ? -3.504 3.634 14.292 1.00 84.50 92 GLN A CA 1
ATOM 674 C C . GLN A 1 92 ? -4.625 3.828 15.309 1.00 84.50 92 GLN A C 1
ATOM 676 O O . GLN A 1 92 ? -4.357 4.094 16.482 1.00 84.50 92 GLN A O 1
ATOM 681 N N . LEU A 1 93 ? -5.878 3.631 14.891 1.00 84.69 93 LEU A N 1
ATOM 682 C CA . LEU A 1 93 ? -7.005 3.592 15.811 1.00 84.69 93 LEU A CA 1
ATOM 683 C C . LEU A 1 93 ? -6.781 2.506 16.870 1.00 84.69 93 LEU A C 1
ATOM 685 O O . LEU A 1 93 ? -6.896 2.792 18.061 1.00 84.69 93 LEU A O 1
ATOM 689 N N . ALA A 1 94 ? -6.409 1.290 16.464 1.00 87.88 94 ALA A N 1
ATOM 690 C CA . ALA A 1 94 ? -6.165 0.186 17.386 1.00 87.88 94 ALA A CA 1
ATOM 691 C C . ALA A 1 94 ? -5.042 0.495 18.392 1.00 87.88 94 ALA A C 1
ATOM 693 O O . ALA A 1 94 ? -5.215 0.234 19.580 1.00 87.88 94 ALA A O 1
ATOM 694 N N . VAL A 1 95 ? -3.936 1.107 17.961 1.00 84.50 95 VAL A N 1
ATOM 695 C CA . VAL A 1 95 ? -2.824 1.495 18.850 1.00 84.50 95 VAL A CA 1
ATOM 696 C C . VAL A 1 95 ? -3.221 2.629 19.799 1.00 84.50 95 VAL A C 1
ATOM 698 O O . VAL A 1 95 ? -2.959 2.552 20.998 1.00 84.50 95 VAL A O 1
ATOM 701 N N . GLY A 1 96 ? -3.860 3.682 19.285 1.00 78.75 96 GLY A N 1
ATOM 702 C CA . GLY A 1 96 ? -4.168 4.884 20.063 1.00 78.75 96 GLY A CA 1
ATOM 703 C C . GLY A 1 96 ? -5.343 4.729 21.029 1.00 78.75 96 GLY A C 1
ATOM 704 O O . GLY A 1 96 ? -5.360 5.370 22.077 1.00 78.75 96 GLY A O 1
ATOM 705 N N . SER A 1 97 ? -6.317 3.883 20.685 1.00 79.19 97 SER A N 1
ATOM 706 C CA . SER A 1 97 ? -7.560 3.710 21.449 1.00 79.19 97 SER A CA 1
ATOM 707 C C . SER A 1 97 ? -7.755 2.292 21.998 1.00 79.19 97 SER A C 1
ATOM 709 O O . SER A 1 97 ? -8.570 2.087 22.890 1.00 79.19 97 SER A O 1
ATOM 711 N N . GLY A 1 98 ? -7.047 1.277 21.500 1.00 82.25 98 GLY A N 1
ATOM 712 C CA . GLY A 1 98 ? -7.311 -0.121 21.859 1.00 82.25 98 GLY A CA 1
ATOM 713 C C . GLY A 1 98 ? -8.549 -0.724 21.181 1.00 82.25 98 GLY A C 1
ATOM 714 O O . GLY A 1 98 ? -8.926 -1.851 21.500 1.00 82.25 98 GLY A O 1
ATOM 715 N N . CYS A 1 99 ? -9.192 -0.017 20.245 1.00 86.50 99 CYS A N 1
ATOM 716 C CA . CYS A 1 99 ? -10.299 -0.557 19.455 1.00 86.50 99 CYS A CA 1
ATOM 717 C C . CYS A 1 99 ? -9.762 -1.481 18.340 1.00 86.50 99 CYS A C 1
ATOM 719 O O . CYS A 1 99 ? -9.508 -1.035 17.223 1.00 86.50 99 CYS A O 1
ATOM 721 N N . THR A 1 100 ? -9.567 -2.773 18.631 1.00 90.50 100 THR A N 1
ATOM 722 C CA . THR A 1 100 ? -8.841 -3.699 17.731 1.00 90.50 100 THR A CA 1
ATOM 723 C C . THR A 1 100 ? -9.704 -4.449 16.717 1.00 90.50 100 THR A C 1
ATOM 725 O O . THR A 1 100 ? -9.158 -5.052 15.803 1.00 90.50 100 THR A O 1
ATOM 728 N N . ALA A 1 101 ? -11.037 -4.422 16.820 1.00 91.88 101 ALA A N 1
ATOM 729 C CA . ALA A 1 101 ? -11.899 -5.369 16.100 1.00 91.88 101 ALA A CA 1
ATOM 730 C C . ALA A 1 101 ? -11.707 -5.394 14.565 1.00 91.88 101 ALA A C 1
ATOM 732 O O . ALA A 1 101 ? -11.682 -6.477 13.973 1.00 91.88 101 ALA A O 1
ATOM 733 N N . LEU A 1 102 ? -11.553 -4.230 13.913 1.00 90.50 102 LEU A N 1
ATOM 734 C CA . LEU A 1 102 ? -11.226 -4.175 12.478 1.00 90.50 102 LEU A CA 1
ATOM 735 C C . LEU A 1 102 ? -9.763 -4.533 12.198 1.00 90.50 102 LEU A C 1
ATOM 737 O O . LEU A 1 102 ? -9.503 -5.221 11.215 1.00 90.50 102 LEU A O 1
ATOM 741 N N . ALA A 1 103 ? -8.821 -4.117 13.049 1.00 91.94 103 ALA A N 1
ATOM 742 C CA . ALA A 1 103 ? -7.411 -4.481 12.897 1.00 91.94 103 ALA A CA 1
ATOM 743 C C . ALA A 1 103 ? -7.232 -6.009 12.941 1.00 91.94 103 ALA A C 1
ATOM 745 O O . ALA A 1 103 ? -6.546 -6.573 12.095 1.00 91.94 103 ALA A O 1
ATOM 746 N N . ASP A 1 104 ? -7.955 -6.689 13.835 1.00 93.81 104 ASP A N 1
ATOM 747 C CA . ASP A 1 104 ? -7.969 -8.150 13.950 1.00 93.81 104 ASP A CA 1
ATOM 748 C C . ASP A 1 104 ? -8.562 -8.833 12.705 1.00 93.81 104 ASP A C 1
ATOM 750 O O . ASP A 1 104 ? -8.241 -9.984 12.408 1.00 93.81 104 ASP A O 1
ATOM 754 N N . LEU A 1 105 ? -9.487 -8.179 11.990 1.00 94.75 105 LEU A N 1
ATOM 755 C CA . LEU A 1 105 ? -9.992 -8.687 10.710 1.00 94.75 105 LEU A CA 1
ATOM 756 C C . LEU A 1 105 ? -8.954 -8.527 9.601 1.00 94.75 105 LEU A C 1
ATOM 758 O O . LEU A 1 105 ? -8.765 -9.475 8.842 1.00 94.75 105 LEU A O 1
ATOM 762 N N . TRP A 1 106 ? -8.271 -7.384 9.546 1.00 93.81 106 TRP A N 1
ATOM 763 C CA . TRP A 1 106 ? -7.183 -7.155 8.597 1.00 93.81 106 TRP A CA 1
ATOM 764 C C . TRP A 1 106 ? -6.044 -8.151 8.785 1.00 93.81 106 TRP A C 1
ATOM 766 O O . TRP A 1 106 ? -5.645 -8.793 7.822 1.00 93.81 106 TRP A O 1
ATOM 776 N N . ASP A 1 107 ? -5.585 -8.348 10.022 1.00 93.38 107 ASP A N 1
ATOM 777 C CA . ASP A 1 107 ? -4.475 -9.257 10.329 1.00 93.38 107 ASP A CA 1
ATOM 778 C C . ASP A 1 107 ? -4.800 -10.721 9.982 1.00 93.38 107 ASP A C 1
ATOM 780 O O . ASP A 1 107 ? -3.934 -11.486 9.567 1.00 93.38 107 ASP A O 1
ATOM 784 N N . ARG A 1 108 ? -6.079 -11.116 10.064 1.00 93.75 108 ARG A N 1
ATOM 785 C CA . ARG A 1 108 ? -6.532 -12.434 9.590 1.00 93.75 108 ARG A CA 1
ATOM 786 C C . ARG A 1 108 ? -6.543 -12.566 8.070 1.00 93.75 108 ARG A C 1
ATOM 788 O O . ARG A 1 108 ? -6.331 -13.676 7.589 1.00 93.75 108 ARG A O 1
ATOM 795 N N . LYS A 1 109 ? -6.876 -11.495 7.340 1.00 93.44 109 LYS A N 1
ATOM 796 C CA . LYS A 1 109 ? -6.862 -11.491 5.870 1.00 93.44 109 LYS A CA 1
ATOM 797 C C . LYS A 1 109 ? -5.423 -11.546 5.367 1.00 93.44 109 LYS A C 1
ATOM 799 O O . LYS A 1 109 ? -5.105 -12.351 4.501 1.00 93.44 109 LYS A O 1
ATOM 804 N N . ASP A 1 110 ? -4.592 -10.664 5.897 1.00 94.75 110 ASP A N 1
ATOM 805 C CA . ASP A 1 110 ? -3.257 -10.400 5.392 1.00 94.75 110 ASP A CA 1
ATOM 806 C C . ASP A 1 110 ? -2.367 -9.976 6.569 1.00 94.75 110 ASP A C 1
ATOM 808 O O . ASP A 1 110 ? -2.372 -8.807 6.941 1.00 94.75 110 ASP A O 1
ATOM 812 N N . PRO A 1 111 ? -1.669 -10.906 7.237 1.00 93.31 111 PRO A N 1
ATOM 813 C CA . PRO A 1 111 ? -0.957 -10.620 8.479 1.00 93.31 111 PRO A CA 1
ATOM 814 C C . PRO A 1 111 ? 0.271 -9.734 8.265 1.00 93.31 111 PRO A C 1
ATOM 816 O O . PRO A 1 111 ? 0.964 -9.829 7.249 1.00 93.31 111 PRO A O 1
ATOM 819 N N . TRP A 1 112 ? 0.595 -8.911 9.265 1.00 93.56 112 TRP A N 1
ATOM 820 C CA . TRP A 1 112 ? 1.864 -8.179 9.261 1.00 93.56 112 TRP A CA 1
ATOM 821 C C . TRP A 1 112 ? 3.044 -9.121 9.539 1.00 93.56 112 TRP A C 1
ATOM 823 O O . TRP A 1 112 ? 3.065 -9.851 10.530 1.00 93.56 112 TRP A O 1
ATOM 833 N N . LEU A 1 113 ? 4.072 -9.067 8.693 1.00 94.81 113 LEU A N 1
ATOM 834 C CA . LEU A 1 113 ? 5.345 -9.771 8.882 1.00 94.81 113 LEU A CA 1
ATOM 835 C C . LEU A 1 113 ? 6.381 -8.894 9.599 1.00 94.81 113 LEU A C 1
ATOM 837 O O . LEU A 1 113 ? 7.229 -9.393 10.351 1.00 94.81 113 LEU A O 1
ATOM 841 N N . ARG A 1 114 ? 6.303 -7.582 9.362 1.00 94.31 114 ARG A N 1
ATOM 842 C CA . ARG A 1 114 ? 7.020 -6.512 10.061 1.00 94.31 114 ARG A CA 1
ATOM 843 C C . ARG A 1 114 ? 6.095 -5.311 10.181 1.00 94.31 114 ARG A C 1
ATOM 845 O O . ARG A 1 114 ? 5.253 -5.105 9.317 1.00 94.31 114 ARG A O 1
ATOM 852 N N . ILE A 1 115 ? 6.241 -4.528 11.241 1.00 91.00 115 ILE A N 1
ATOM 853 C CA . ILE A 1 115 ? 5.401 -3.356 11.480 1.00 91.00 115 ILE A CA 1
ATOM 854 C C . ILE A 1 115 ? 6.209 -2.278 12.196 1.00 91.00 115 ILE A C 1
ATOM 856 O O . ILE A 1 115 ? 7.056 -2.591 13.031 1.00 91.00 115 ILE A O 1
ATOM 860 N N . LEU A 1 116 ? 5.909 -1.023 11.877 1.00 87.25 116 LEU A N 1
ATOM 861 C CA . LEU A 1 116 ? 6.221 0.159 12.668 1.00 87.25 116 LEU A CA 1
ATOM 862 C C . LEU A 1 116 ? 4.931 0.581 13.385 1.00 87.25 116 LEU A C 1
ATOM 864 O O . LEU A 1 116 ? 4.102 1.281 12.789 1.00 87.25 116 LEU A O 1
ATOM 868 N N . PRO A 1 117 ? 4.696 0.108 14.625 1.00 80.31 117 PRO A N 1
ATOM 869 C CA . PRO A 1 117 ? 3.413 0.275 15.306 1.00 80.31 117 PRO A CA 1
ATOM 870 C C . PRO A 1 117 ? 2.973 1.736 15.415 1.00 80.31 117 PRO A C 1
ATOM 872 O O . PRO A 1 117 ? 1.804 2.048 15.200 1.00 80.31 117 PRO A O 1
ATOM 875 N N . GLU A 1 118 ? 3.914 2.638 15.688 1.00 78.38 118 GLU A N 1
ATOM 876 C CA . GLU A 1 118 ? 3.676 4.068 15.881 1.00 78.38 118 GLU A CA 1
ATOM 877 C C . GLU A 1 118 ? 3.236 4.771 14.597 1.00 78.38 118 GLU A C 1
ATOM 879 O O . GLU A 1 118 ? 2.512 5.762 14.671 1.00 78.38 118 GLU A O 1
ATOM 884 N N . ALA A 1 119 ? 3.625 4.251 13.431 1.00 75.94 119 ALA A N 1
ATOM 885 C CA . ALA A 1 119 ? 3.236 4.768 12.120 1.00 75.94 119 ALA A CA 1
ATOM 886 C C . ALA A 1 119 ? 2.076 3.977 11.486 1.00 75.94 119 ALA A C 1
ATOM 888 O O . ALA A 1 119 ? 1.432 4.459 10.555 1.00 75.94 119 ALA A O 1
ATOM 889 N N . GLY A 1 120 ? 1.755 2.787 12.012 1.00 81.31 120 GLY A N 1
ATOM 890 C CA . GLY A 1 120 ? 0.700 1.918 11.483 1.00 81.31 120 GLY A CA 1
ATOM 891 C C . GLY A 1 120 ? 1.016 1.370 10.090 1.00 81.31 120 GLY A C 1
ATOM 892 O O . GLY A 1 120 ? 0.101 0.982 9.369 1.00 81.31 120 GLY A O 1
ATOM 893 N N . ILE A 1 121 ? 2.294 1.375 9.709 1.00 85.31 121 ILE A N 1
ATOM 894 C CA . ILE A 1 121 ? 2.803 0.846 8.441 1.00 85.31 121 ILE A CA 1
ATOM 895 C C . ILE A 1 121 ? 3.505 -0.478 8.707 1.00 85.31 121 ILE A C 1
ATOM 897 O O . ILE A 1 121 ? 4.155 -0.641 9.740 1.00 85.31 121 ILE A O 1
ATOM 901 N N . GLY A 1 122 ? 3.393 -1.427 7.791 1.00 90.81 122 GLY A N 1
ATOM 902 C CA . GLY A 1 122 ? 4.058 -2.711 7.928 1.00 90.81 122 GLY A CA 1
ATOM 903 C C . GLY A 1 122 ? 4.223 -3.420 6.600 1.00 90.81 122 GLY A C 1
ATOM 904 O O . GLY A 1 122 ? 3.528 -3.120 5.639 1.00 90.81 122 GLY A O 1
ATOM 905 N N . LEU A 1 123 ? 5.161 -4.355 6.561 1.00 94.62 123 LEU A N 1
ATOM 906 C CA . LEU A 1 123 ? 5.301 -5.286 5.454 1.00 94.62 123 LEU A CA 1
ATOM 907 C C . LEU A 1 123 ? 4.340 -6.451 5.686 1.00 94.62 123 LEU A C 1
ATOM 909 O O . LEU A 1 123 ? 4.401 -7.107 6.734 1.00 94.62 123 LEU A O 1
ATOM 913 N N . SER A 1 124 ? 3.456 -6.698 4.729 1.00 96.06 124 SER A N 1
ATOM 914 C CA . SER A 1 124 ? 2.406 -7.715 4.803 1.00 96.06 124 SER A CA 1
ATOM 915 C C . SER A 1 124 ? 2.720 -8.956 3.962 1.00 96.06 124 SER A C 1
ATOM 917 O O . SER A 1 124 ? 3.737 -9.004 3.267 1.00 96.06 124 SER A O 1
ATOM 919 N N . GLN A 1 125 ? 1.863 -9.980 4.019 1.00 95.75 125 GLN A N 1
ATOM 920 C CA . GLN A 1 125 ? 1.963 -11.112 3.096 1.00 95.75 125 GLN A CA 1
ATOM 921 C C . GLN A 1 125 ? 1.589 -10.683 1.668 1.00 95.75 125 GLN A C 1
ATOM 923 O O . GLN A 1 125 ? 2.227 -11.139 0.723 1.00 95.75 125 GLN A O 1
ATOM 928 N N . ALA A 1 126 ? 0.641 -9.757 1.503 1.00 95.94 126 ALA A N 1
ATOM 929 C CA . ALA A 1 126 ? 0.266 -9.222 0.196 1.00 95.94 126 ALA A CA 1
ATOM 930 C C . ALA A 1 126 ? 1.441 -8.538 -0.530 1.00 95.94 126 ALA A C 1
ATOM 932 O O . ALA A 1 126 ? 1.576 -8.681 -1.744 1.00 95.94 126 ALA A O 1
ATOM 933 N N . ASP A 1 127 ? 2.344 -7.868 0.195 1.00 97.06 127 ASP A N 1
ATOM 934 C CA . ASP A 1 127 ? 3.564 -7.285 -0.390 1.00 97.06 127 ASP A CA 1
ATOM 935 C C . ASP A 1 127 ? 4.551 -8.358 -0.888 1.00 97.06 127 ASP A C 1
ATOM 937 O O . ASP A 1 127 ? 5.222 -8.181 -1.913 1.00 97.06 127 ASP A O 1
ATOM 941 N N . ILE A 1 128 ? 4.620 -9.501 -0.191 1.00 96.25 128 ILE A N 1
ATOM 942 C CA . ILE A 1 128 ? 5.397 -10.663 -0.643 1.00 96.25 128 ILE A CA 1
ATOM 943 C C . ILE A 1 128 ? 4.802 -11.210 -1.939 1.00 96.25 128 ILE A C 1
ATOM 945 O O . ILE A 1 128 ? 5.525 -11.363 -2.923 1.00 96.25 128 ILE A O 1
ATOM 949 N N . ASP A 1 129 ? 3.493 -11.454 -1.953 1.00 96.56 129 ASP A N 1
ATOM 950 C CA . ASP A 1 129 ? 2.784 -12.019 -3.101 1.00 96.56 129 ASP A CA 1
ATOM 951 C C . ASP A 1 129 ? 2.877 -11.079 -4.318 1.00 96.56 129 ASP A C 1
ATOM 953 O O . ASP A 1 129 ? 3.085 -11.514 -5.451 1.00 96.56 129 ASP A O 1
ATOM 957 N N . ALA A 1 130 ? 2.792 -9.766 -4.097 1.00 97.00 130 ALA A N 1
ATOM 958 C CA . ALA A 1 130 ? 3.004 -8.748 -5.121 1.00 97.00 130 ALA A CA 1
ATOM 959 C C . ALA A 1 130 ? 4.416 -8.796 -5.715 1.00 97.00 130 ALA A C 1
ATOM 961 O O . ALA A 1 130 ? 4.584 -8.730 -6.933 1.00 97.00 130 ALA A O 1
ATOM 962 N N . THR A 1 131 ? 5.430 -8.993 -4.877 1.00 95.62 131 THR A N 1
ATOM 963 C CA . THR A 1 131 ? 6.811 -9.154 -5.344 1.00 95.62 131 THR A CA 1
ATOM 964 C C . THR A 1 131 ? 6.994 -10.428 -6.160 1.00 95.62 131 THR A C 1
ATOM 966 O O . THR A 1 131 ? 7.702 -10.414 -7.162 1.00 95.62 131 THR A O 1
ATOM 969 N N . GLU A 1 132 ? 6.335 -11.526 -5.790 1.00 95.56 132 GLU A N 1
ATOM 970 C CA . GLU A 1 132 ? 6.362 -12.763 -6.581 1.00 95.56 132 GLU A CA 1
ATOM 971 C C . GLU A 1 132 ? 5.711 -12.586 -7.960 1.00 95.56 132 GLU A C 1
ATOM 973 O O . GLU A 1 132 ? 6.210 -13.129 -8.952 1.00 95.56 132 GLU A O 1
ATOM 978 N N . ARG A 1 133 ? 4.636 -11.791 -8.048 1.00 96.31 133 ARG A N 1
ATOM 979 C CA . ARG A 1 133 ? 4.002 -11.429 -9.327 1.00 96.31 133 ARG A CA 1
ATOM 980 C C . ARG A 1 133 ? 4.930 -10.587 -10.202 1.00 96.31 133 ARG A C 1
ATOM 982 O O . ARG A 1 133 ? 5.141 -10.933 -11.365 1.00 96.31 133 ARG A O 1
ATOM 989 N N . LEU A 1 134 ? 5.549 -9.551 -9.637 1.00 95.31 134 LEU A N 1
ATOM 990 C CA . LEU A 1 134 ? 6.527 -8.712 -10.341 1.00 95.31 134 LEU A CA 1
ATOM 991 C C . LEU A 1 134 ? 7.746 -9.522 -10.801 1.00 95.31 134 LEU A C 1
ATOM 993 O O . LEU A 1 134 ? 8.178 -9.389 -11.944 1.00 95.31 134 LEU A O 1
ATOM 997 N N . ASP A 1 135 ? 8.251 -10.428 -9.959 1.00 93.62 135 ASP A N 1
ATOM 998 C CA . ASP A 1 135 ? 9.299 -11.381 -10.325 1.00 93.62 135 ASP A CA 1
ATOM 999 C C . ASP A 1 135 ? 8.895 -12.234 -11.529 1.00 93.62 135 ASP A C 1
ATOM 1001 O O . ASP A 1 135 ? 9.691 -12.444 -12.442 1.00 93.62 135 ASP A O 1
ATOM 1005 N N . ALA A 1 136 ? 7.678 -12.778 -11.530 1.00 94.00 136 ALA A N 1
ATOM 1006 C CA . ALA A 1 136 ? 7.202 -13.619 -12.621 1.00 94.00 136 ALA A CA 1
ATOM 1007 C C . ALA A 1 136 ? 7.114 -12.844 -13.947 1.00 94.00 136 ALA A C 1
ATOM 1009 O O . ALA A 1 136 ? 7.505 -13.388 -14.983 1.00 94.00 136 ALA A O 1
ATOM 1010 N N . LEU A 1 137 ? 6.669 -11.583 -13.903 1.00 94.25 137 LEU A N 1
ATOM 1011 C CA . LEU A 1 137 ? 6.635 -10.677 -15.057 1.00 94.25 137 LEU A CA 1
ATOM 1012 C C . LEU A 1 137 ? 8.038 -10.309 -15.553 1.00 94.25 137 LEU A C 1
ATOM 1014 O O . LEU A 1 137 ? 8.282 -10.285 -16.758 1.00 94.25 137 LEU A O 1
ATOM 1018 N N . GLY A 1 138 ? 8.964 -10.044 -14.630 1.00 90.94 138 GLY A N 1
ATOM 1019 C CA . GLY A 1 138 ? 10.306 -9.559 -14.938 1.00 90.94 138 GLY A CA 1
ATOM 1020 C C . GLY A 1 138 ? 11.296 -10.654 -15.336 1.00 90.94 138 GLY A C 1
ATOM 1021 O O . GLY A 1 138 ? 12.198 -10.403 -16.129 1.00 90.94 138 GLY A O 1
ATOM 1022 N N . ARG A 1 139 ? 11.126 -11.895 -14.858 1.00 88.31 139 ARG A N 1
ATOM 1023 C CA . ARG A 1 139 ? 12.038 -13.033 -15.120 1.00 88.31 139 ARG A CA 1
ATOM 1024 C C . ARG A 1 139 ? 12.465 -13.207 -16.585 1.00 88.31 139 ARG A C 1
ATOM 1026 O O . ARG A 1 139 ? 13.647 -13.463 -16.794 1.00 88.31 139 ARG A O 1
ATOM 1033 N N . PRO A 1 140 ? 11.581 -13.093 -17.595 1.00 89.06 140 PRO A N 1
ATOM 1034 C CA . PRO A 1 140 ? 11.976 -13.203 -19.001 1.00 89.06 140 PRO A CA 1
ATOM 1035 C C . PRO A 1 140 ? 12.882 -12.066 -19.493 1.00 89.06 140 PRO A C 1
ATOM 1037 O O . PRO A 1 140 ? 13.527 -12.214 -20.526 1.00 89.06 140 PRO A O 1
ATOM 1040 N N . LEU A 1 141 ? 12.893 -10.938 -18.781 1.00 86.25 141 LEU A N 1
ATOM 1041 C CA . LEU A 1 141 ? 13.628 -9.719 -19.113 1.00 86.25 141 LEU A CA 1
ATOM 1042 C C . LEU A 1 141 ? 14.950 -9.607 -18.342 1.00 86.25 141 LEU A C 1
ATOM 1044 O O . LEU A 1 141 ? 15.795 -8.781 -18.672 1.00 86.25 141 LEU A O 1
ATOM 1048 N N . TRP A 1 142 ? 15.125 -10.399 -17.283 1.00 84.44 142 TRP A N 1
ATOM 1049 C CA . TRP A 1 142 ? 16.268 -10.297 -16.386 1.00 84.44 142 TRP A CA 1
ATOM 1050 C C . TRP A 1 142 ? 17.368 -11.277 -16.775 1.00 84.44 142 TRP A C 1
ATOM 1052 O O . TRP A 1 142 ? 17.221 -12.485 -16.593 1.00 84.44 142 TRP A O 1
ATOM 1062 N N . ASP A 1 143 ? 18.528 -10.752 -17.170 1.00 78.69 143 ASP A N 1
ATOM 1063 C CA . ASP A 1 143 ? 19.727 -11.576 -17.379 1.00 78.69 143 ASP A CA 1
ATOM 1064 C C . ASP A 1 143 ? 20.149 -12.325 -16.099 1.00 78.69 143 ASP A C 1
ATOM 1066 O O . ASP A 1 143 ? 20.714 -13.414 -16.164 1.00 78.69 143 ASP A O 1
ATOM 1070 N N . ASN A 1 144 ? 19.839 -11.759 -14.926 1.00 78.12 144 ASN A N 1
ATOM 1071 C CA . ASN A 1 144 ? 20.168 -12.307 -13.610 1.00 78.12 144 ASN A CA 1
ATOM 1072 C C . ASN A 1 144 ? 18.956 -12.260 -12.674 1.00 78.12 144 ASN A C 1
ATOM 1074 O O . ASN A 1 144 ? 18.913 -11.476 -11.723 1.00 78.12 144 ASN A O 1
ATOM 1078 N N . ALA A 1 145 ? 17.946 -13.081 -12.961 1.00 79.44 145 ALA A N 1
ATOM 1079 C CA . ALA A 1 145 ? 16.780 -13.180 -12.095 1.00 79.44 145 ALA A CA 1
ATOM 1080 C C . ALA A 1 145 ? 17.166 -13.638 -10.669 1.00 79.44 145 ALA A C 1
ATOM 1082 O O . ALA A 1 145 ? 17.960 -14.574 -10.520 1.00 79.44 145 ALA A O 1
ATOM 1083 N N . PRO A 1 146 ? 16.579 -13.047 -9.612 1.00 78.75 146 PRO A N 1
ATOM 1084 C CA . PRO A 1 146 ? 16.805 -13.472 -8.239 1.00 78.75 146 PRO A CA 1
ATOM 1085 C C . PRO A 1 146 ? 16.458 -14.953 -8.038 1.00 78.75 146 PRO A C 1
ATOM 1087 O O . PRO A 1 146 ? 15.402 -15.442 -8.461 1.00 78.75 146 PRO A O 1
ATOM 1090 N N . THR A 1 147 ? 17.357 -15.666 -7.363 1.00 83.81 147 THR A N 1
ATOM 1091 C CA . THR A 1 147 ? 17.183 -17.075 -6.978 1.00 83.81 147 THR A CA 1
ATOM 1092 C C . THR A 1 147 ? 16.631 -17.229 -5.562 1.00 83.81 147 THR A C 1
ATOM 1094 O O . THR A 1 147 ? 16.022 -18.250 -5.249 1.00 83.81 147 THR A O 1
ATOM 1097 N N . THR A 1 148 ? 16.808 -16.213 -4.716 1.00 88.12 148 THR A N 1
ATOM 1098 C CA . THR A 1 148 ? 16.244 -16.149 -3.364 1.00 88.12 148 THR A CA 1
ATOM 1099 C C . THR A 1 148 ? 14.746 -15.852 -3.416 1.00 88.12 148 THR A C 1
ATOM 1101 O O . THR A 1 148 ? 14.301 -15.002 -4.194 1.00 88.12 148 THR A O 1
ATOM 1104 N N . ALA A 1 149 ? 13.972 -16.516 -2.554 1.00 91.94 149 ALA A N 1
ATOM 1105 C CA . ALA A 1 149 ? 12.535 -16.294 -2.428 1.00 91.94 149 ALA A CA 1
ATOM 1106 C C . ALA A 1 149 ? 12.211 -14.820 -2.119 1.00 91.94 149 ALA A C 1
ATOM 1108 O O . ALA A 1 149 ? 12.929 -14.174 -1.352 1.00 91.94 149 ALA A O 1
ATOM 1109 N N . ALA A 1 150 ? 11.119 -14.300 -2.693 1.00 92.31 150 ALA A N 1
ATOM 1110 C CA . ALA A 1 150 ? 10.681 -12.913 -2.512 1.00 92.31 150 ALA A CA 1
ATOM 1111 C C . ALA A 1 150 ? 10.549 -12.541 -1.029 1.00 92.31 150 ALA A C 1
ATOM 1113 O O . ALA A 1 150 ? 11.060 -11.507 -0.602 1.00 92.31 150 ALA A O 1
ATOM 1114 N N . ARG A 1 151 ? 9.964 -13.446 -0.233 1.00 95.06 151 ARG A N 1
ATOM 1115 C CA . ARG A 1 151 ? 9.826 -13.299 1.220 1.00 95.06 151 ARG A CA 1
ATOM 1116 C C . ARG A 1 151 ? 11.148 -12.999 1.915 1.00 95.06 151 ARG A C 1
ATOM 1118 O O . ARG A 1 151 ? 11.245 -12.026 2.653 1.00 95.06 151 ARG A O 1
ATOM 1125 N N . ASP A 1 152 ? 12.158 -13.831 1.681 1.00 93.81 152 ASP A N 1
ATOM 1126 C CA . ASP A 1 152 ? 13.445 -13.701 2.363 1.00 93.81 152 ASP A CA 1
ATOM 1127 C C . ASP A 1 152 ? 14.171 -12.427 1.918 1.00 93.81 152 ASP A C 1
ATOM 1129 O O . ASP A 1 152 ? 14.793 -11.758 2.741 1.00 93.81 152 ASP A O 1
ATOM 1133 N N . ARG A 1 153 ? 14.045 -12.047 0.637 1.00 92.06 153 ARG A N 1
ATOM 1134 C CA . ARG A 1 153 ? 14.620 -10.802 0.110 1.00 92.06 153 ARG A CA 1
ATOM 1135 C C . ARG A 1 153 ? 13.977 -9.564 0.722 1.00 92.06 153 ARG A C 1
ATOM 1137 O O . ARG A 1 153 ? 14.704 -8.690 1.178 1.00 92.06 153 ARG A O 1
ATOM 1144 N N . LEU A 1 154 ? 12.647 -9.491 0.758 1.00 93.19 154 LEU A N 1
ATOM 1145 C CA . LEU A 1 154 ? 11.947 -8.340 1.326 1.00 93.19 154 LEU A CA 1
ATOM 1146 C C . LEU A 1 154 ? 12.140 -8.223 2.835 1.00 93.19 154 LEU A C 1
ATOM 1148 O O . LEU A 1 154 ? 12.334 -7.119 3.330 1.00 93.19 154 LEU A O 1
ATOM 1152 N N . LEU A 1 155 ? 12.140 -9.341 3.567 1.00 94.25 155 LEU A N 1
ATOM 1153 C CA . LEU A 1 155 ? 12.420 -9.315 5.004 1.00 94.25 155 LEU A CA 1
ATOM 1154 C C . LEU A 1 155 ? 13.854 -8.865 5.288 1.00 94.25 155 LEU A C 1
ATOM 1156 O O . LEU A 1 155 ? 14.058 -8.034 6.166 1.00 94.25 155 LEU A O 1
ATOM 1160 N N . ALA A 1 156 ? 14.834 -9.367 4.533 1.00 92.06 156 ALA A N 1
ATOM 1161 C CA . ALA A 1 156 ? 16.219 -8.927 4.674 1.00 92.06 156 ALA A CA 1
ATOM 1162 C C . ALA A 1 156 ? 16.388 -7.443 4.321 1.00 92.06 156 ALA A C 1
ATOM 1164 O O . ALA A 1 156 ? 17.134 -6.740 4.995 1.00 92.06 156 ALA A O 1
ATOM 1165 N N .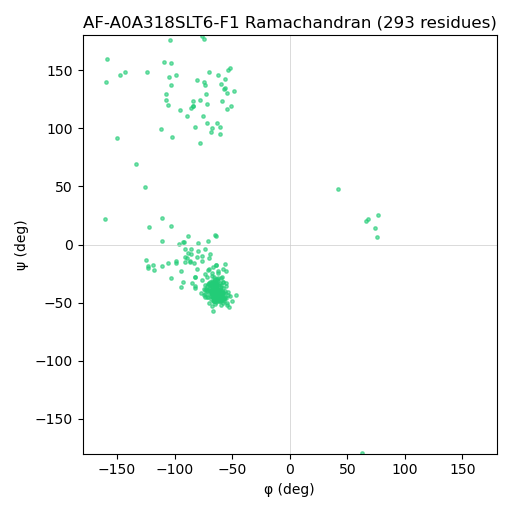 LEU A 1 157 ? 15.686 -6.971 3.288 1.00 90.06 157 LEU A N 1
ATOM 1166 C CA . LEU A 1 157 ? 15.707 -5.573 2.880 1.00 90.06 157 LEU A CA 1
ATOM 1167 C C . LEU A 1 157 ? 15.081 -4.674 3.955 1.00 90.06 157 LEU A C 1
ATOM 1169 O O . LEU A 1 157 ? 15.709 -3.706 4.370 1.00 90.06 157 LEU A O 1
ATOM 1173 N N . TRP A 1 158 ? 13.905 -5.033 4.472 1.00 92.38 158 TRP A N 1
ATOM 1174 C CA . TRP A 1 158 ? 13.275 -4.339 5.598 1.00 92.38 158 TRP A CA 1
ATOM 1175 C C . TRP A 1 158 ? 14.210 -4.253 6.807 1.00 92.38 158 TRP A C 1
ATOM 1177 O O . TRP A 1 158 ? 14.423 -3.176 7.352 1.00 92.38 158 TRP A O 1
ATOM 1187 N N . ASP A 1 159 ? 14.794 -5.386 7.209 1.00 92.12 159 ASP A N 1
ATOM 1188 C CA . ASP A 1 159 ? 15.667 -5.476 8.383 1.00 92.12 159 ASP A CA 1
ATOM 1189 C C . ASP A 1 159 ? 17.020 -4.744 8.179 1.00 92.12 159 ASP A C 1
ATOM 1191 O O . ASP A 1 159 ? 17.788 -4.609 9.131 1.00 92.12 159 ASP A O 1
ATOM 1195 N N . SER A 1 160 ? 17.325 -4.274 6.959 1.00 90.50 160 SER A N 1
ATOM 1196 C CA . SER A 1 160 ? 18.541 -3.505 6.646 1.00 90.50 160 SER A CA 1
ATOM 1197 C C . SER A 1 160 ? 18.400 -1.989 6.816 1.00 90.50 160 SER A C 1
ATOM 1199 O O . SER A 1 160 ? 19.415 -1.294 6.809 1.00 90.50 160 SER A O 1
ATOM 1201 N N . PHE A 1 161 ? 17.173 -1.492 6.983 1.00 86.00 161 PHE A N 1
ATOM 1202 C CA . PHE A 1 161 ? 16.862 -0.070 7.111 1.00 86.00 161 PHE A CA 1
ATOM 1203 C C . PHE A 1 161 ? 16.672 0.346 8.570 1.00 86.00 161 PHE A C 1
ATOM 1205 O O . PHE A 1 161 ? 16.144 -0.418 9.382 1.00 86.00 161 PHE A O 1
ATOM 1212 N N . ASP A 1 162 ? 17.075 1.574 8.898 1.00 85.31 162 ASP A N 1
ATOM 1213 C CA . ASP A 1 162 ? 16.820 2.180 10.203 1.00 85.31 162 ASP A CA 1
ATOM 1214 C C . ASP A 1 162 ? 15.415 2.814 10.217 1.00 85.31 162 ASP A C 1
ATOM 1216 O O . ASP A 1 162 ? 15.147 3.739 9.449 1.00 85.31 162 ASP A O 1
ATOM 1220 N N . PRO A 1 163 ? 14.489 2.371 11.087 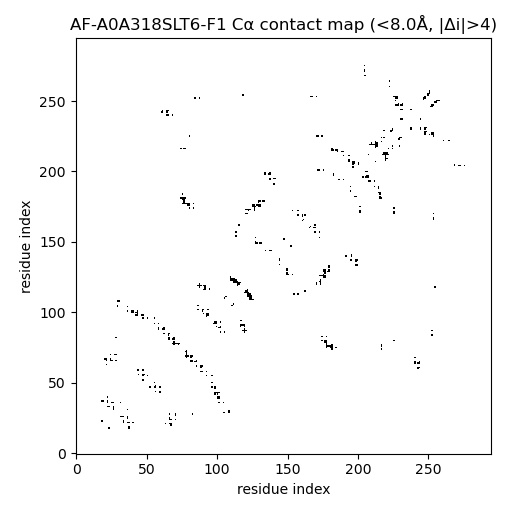1.00 82.19 163 PRO A N 1
ATOM 1221 C CA . PRO A 1 163 ? 13.155 2.956 11.176 1.00 82.19 163 PRO A CA 1
ATOM 1222 C C . PRO A 1 163 ? 13.104 4.455 11.487 1.00 82.19 163 PRO A C 1
ATOM 1224 O O . PRO A 1 163 ? 12.074 5.078 11.234 1.00 82.19 163 PRO A O 1
ATOM 1227 N N . GLU A 1 164 ? 14.148 5.049 12.063 1.00 80.25 164 GLU A N 1
ATOM 1228 C CA . GLU A 1 164 ? 14.177 6.487 12.346 1.00 80.25 164 GLU A CA 1
ATOM 1229 C C . GLU A 1 164 ? 14.580 7.305 11.109 1.00 80.25 164 GLU A C 1
ATOM 1231 O O . GLU A 1 164 ? 13.995 8.369 10.869 1.00 80.25 164 GLU A O 1
ATOM 1236 N N . ASP A 1 165 ? 15.489 6.769 10.289 1.00 76.75 165 ASP A N 1
ATOM 1237 C CA . ASP A 1 165 ? 16.115 7.478 9.166 1.00 76.75 165 ASP A CA 1
ATOM 1238 C C . ASP A 1 165 ? 15.541 7.085 7.786 1.00 76.75 165 ASP A C 1
ATOM 1240 O O . ASP A 1 165 ? 15.475 7.919 6.881 1.00 76.75 165 ASP A O 1
ATOM 1244 N N . ASP A 1 166 ? 15.040 5.856 7.629 1.00 80.38 166 ASP A N 1
ATOM 1245 C CA . ASP A 1 166 ? 14.674 5.249 6.338 1.00 80.38 166 ASP A CA 1
ATOM 1246 C C . ASP A 1 166 ? 13.157 5.045 6.156 1.00 80.38 166 ASP A C 1
ATOM 1248 O O . ASP A 1 166 ? 12.702 4.227 5.350 1.00 80.38 166 ASP A O 1
ATOM 1252 N N . GLN A 1 167 ? 12.329 5.810 6.874 1.00 73.88 167 GLN A N 1
ATOM 1253 C CA . GLN A 1 167 ? 10.863 5.653 6.868 1.00 73.88 167 GLN A CA 1
ATOM 1254 C C . GLN A 1 167 ? 10.233 5.717 5.475 1.00 73.88 167 GLN A C 1
ATOM 1256 O O . GLN A 1 167 ? 9.236 5.045 5.229 1.00 73.88 167 GLN A O 1
ATOM 1261 N N . VAL A 1 168 ? 10.795 6.509 4.557 1.00 74.44 168 VAL A N 1
ATOM 1262 C CA . VAL A 1 168 ? 10.296 6.615 3.176 1.00 74.44 168 VAL A CA 1
ATOM 1263 C C . VAL A 1 168 ? 10.509 5.309 2.416 1.00 74.44 168 VAL A C 1
ATOM 1265 O O . VAL A 1 168 ? 9.615 4.860 1.702 1.00 74.44 168 VAL A O 1
ATOM 1268 N N . VAL A 1 169 ? 11.672 4.682 2.592 1.00 78.38 169 VAL A N 1
ATOM 1269 C CA . VAL A 1 169 ? 11.975 3.407 1.939 1.00 78.38 169 VAL A CA 1
ATOM 1270 C C . VAL A 1 169 ? 11.136 2.297 2.556 1.00 78.38 169 VAL A C 1
ATOM 1272 O O . VAL A 1 169 ? 10.543 1.503 1.833 1.00 78.38 169 VAL A O 1
ATOM 1275 N N . LEU A 1 170 ? 10.996 2.290 3.883 1.00 85.00 170 LEU A N 1
ATOM 1276 C CA . LEU A 1 170 ? 10.101 1.359 4.562 1.00 85.00 170 LEU A CA 1
ATOM 1277 C C . LEU A 1 170 ? 8.661 1.523 4.073 1.00 85.00 170 LEU A C 1
ATOM 1279 O O . LEU A 1 170 ? 8.047 0.530 3.704 1.00 85.00 170 LEU A O 1
ATOM 1283 N N . LEU A 1 171 ? 8.147 2.755 3.982 1.00 83.75 171 LEU A N 1
ATOM 1284 C CA . LEU A 1 171 ? 6.816 3.041 3.444 1.00 83.75 171 LEU A CA 1
ATOM 1285 C C . LEU A 1 171 ? 6.656 2.483 2.031 1.00 83.75 171 LEU A C 1
ATOM 1287 O O . LEU A 1 171 ? 5.653 1.830 1.758 1.00 83.75 171 LEU A O 1
ATOM 1291 N N . TRP A 1 172 ? 7.641 2.685 1.159 1.00 86.31 172 TRP A N 1
ATOM 1292 C CA . TRP A 1 172 ? 7.623 2.131 -0.189 1.00 86.31 172 TRP A CA 1
ATOM 1293 C C . TRP A 1 172 ? 7.476 0.603 -0.196 1.00 86.31 172 TRP A C 1
ATOM 1295 O O . TRP A 1 172 ? 6.614 0.069 -0.894 1.00 86.31 172 TRP A O 1
ATOM 1305 N N . LEU A 1 173 ? 8.243 -0.101 0.641 1.00 89.50 173 LEU A N 1
ATOM 1306 C CA . LEU A 1 173 ? 8.153 -1.562 0.751 1.00 89.50 173 LEU A CA 1
ATOM 1307 C C . LEU A 1 173 ? 6.778 -2.054 1.229 1.00 89.50 173 LEU A C 1
ATOM 1309 O O . LEU A 1 173 ? 6.423 -3.195 0.954 1.00 89.50 173 LEU A O 1
ATOM 1313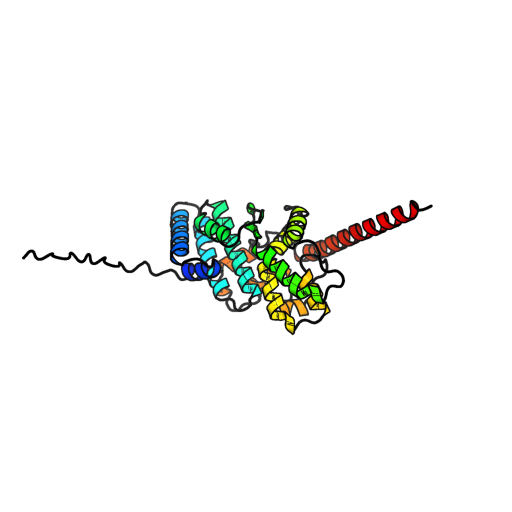 N N . THR A 1 174 ? 6.004 -1.203 1.911 1.00 91.50 174 THR A N 1
ATOM 1314 C CA . THR A 1 174 ? 4.623 -1.494 2.352 1.00 91.50 174 THR A CA 1
ATOM 1315 C C . THR A 1 174 ? 3.543 -1.151 1.326 1.00 91.50 174 THR A C 1
ATOM 1317 O O . THR A 1 174 ? 2.364 -1.112 1.678 1.00 91.50 174 THR A O 1
ATOM 1320 N N . ARG A 1 175 ? 3.931 -0.780 0.099 1.00 92.69 175 ARG A N 1
ATOM 1321 C CA . ARG A 1 175 ? 3.017 -0.418 -1.001 1.00 92.69 175 ARG A CA 1
ATOM 1322 C C . ARG A 1 175 ? 3.219 -1.292 -2.229 1.00 92.69 175 ARG A C 1
ATOM 1324 O O . ARG A 1 175 ? 2.732 -0.962 -3.310 1.00 92.69 175 ARG A O 1
ATOM 1331 N N . LEU A 1 176 ? 3.920 -2.416 -2.091 1.00 95.19 176 LEU A N 1
ATOM 1332 C CA . LEU A 1 176 ? 4.176 -3.305 -3.220 1.00 95.19 176 LEU A CA 1
ATOM 1333 C C . LEU A 1 176 ? 2.888 -3.989 -3.675 1.00 95.19 176 LEU A C 1
ATOM 1335 O O . LEU A 1 176 ? 2.697 -4.162 -4.880 1.00 95.19 176 LEU A O 1
ATOM 1339 N N . ASN A 1 177 ? 1.964 -4.270 -2.746 1.00 95.94 177 ASN A N 1
ATOM 1340 C CA . ASN A 1 177 ? 0.615 -4.721 -3.092 1.00 95.94 177 ASN A CA 1
ATOM 1341 C C . ASN A 1 177 ? -0.146 -3.728 -3.988 1.00 95.94 177 ASN A C 1
ATOM 1343 O O . ASN A 1 177 ? -0.896 -4.158 -4.861 1.00 95.94 177 ASN A O 1
ATOM 1347 N N . ALA A 1 178 ? 0.096 -2.425 -3.834 1.00 94.94 178 ALA A N 1
ATOM 1348 C CA . ALA A 1 178 ? -0.476 -1.399 -4.698 1.00 94.94 178 ALA A CA 1
ATOM 1349 C C . ALA A 1 178 ? 0.295 -1.212 -6.012 1.00 94.94 178 ALA A C 1
ATOM 1351 O O . ALA A 1 178 ? -0.305 -1.016 -7.067 1.00 94.94 178 ALA A O 1
ATOM 1352 N N . TRP A 1 179 ? 1.622 -1.304 -5.978 1.00 96.06 179 TRP A N 1
ATOM 1353 C CA . TRP A 1 179 ? 2.456 -1.139 -7.165 1.00 96.06 179 TRP A CA 1
ATOM 1354 C C . TRP A 1 179 ? 2.253 -2.252 -8.203 1.00 96.06 179 TRP A C 1
ATOM 1356 O O . TRP A 1 179 ? 2.100 -1.971 -9.390 1.00 96.06 179 TRP A O 1
ATOM 1366 N N . ALA A 1 180 ? 2.215 -3.518 -7.775 1.00 97.38 180 ALA A N 1
ATOM 1367 C CA . ALA A 1 180 ? 2.108 -4.657 -8.691 1.00 97.38 180 ALA A CA 1
ATOM 1368 C C . ALA A 1 180 ? 0.911 -4.589 -9.661 1.00 97.38 180 ALA A C 1
ATOM 1370 O O . ALA A 1 180 ? 1.139 -4.688 -10.866 1.00 97.38 180 ALA A O 1
ATOM 1371 N N . PRO A 1 181 ? -0.340 -4.374 -9.209 1.00 96.69 181 PRO A N 1
ATOM 1372 C CA . PRO A 1 181 ? -1.473 -4.259 -10.122 1.00 96.69 181 PRO A CA 1
ATOM 1373 C C . PRO A 1 181 ? -1.420 -3.002 -11.003 1.00 96.69 181 PRO A C 1
ATOM 1375 O O . PRO A 1 181 ? -1.996 -3.011 -12.086 1.00 96.69 181 PRO A O 1
ATOM 1378 N N . ALA A 1 182 ? -0.728 -1.935 -10.582 1.00 95.56 182 ALA A N 1
ATOM 1379 C CA . ALA A 1 182 ? -0.493 -0.763 -11.429 1.00 95.56 182 ALA A CA 1
ATOM 1380 C C . ALA A 1 182 ? 0.395 -1.122 -12.634 1.00 95.56 182 ALA A C 1
ATOM 1382 O O . ALA A 1 182 ? 0.063 -0.824 -13.779 1.00 95.56 182 ALA A O 1
ATOM 1383 N N . VAL A 1 183 ? 1.494 -1.839 -12.377 1.00 97.25 183 VAL A N 1
ATOM 1384 C CA . VAL A 1 183 ? 2.407 -2.329 -13.422 1.00 97.25 183 VAL A CA 1
ATOM 1385 C C . VAL A 1 183 ? 1.736 -3.356 -14.326 1.00 97.25 183 VAL A C 1
ATOM 1387 O O . VAL A 1 183 ? 1.948 -3.327 -15.534 1.00 97.25 183 VAL A O 1
ATOM 1390 N N . GLU A 1 184 ? 0.938 -4.264 -13.761 1.00 97.69 184 GLU A N 1
ATOM 1391 C CA . GLU A 1 184 ? 0.191 -5.267 -14.527 1.00 97.69 184 GLU A CA 1
ATOM 1392 C C . GLU A 1 184 ? -0.779 -4.619 -15.529 1.00 97.69 184 GLU A C 1
ATOM 1394 O O . GLU A 1 184 ? -0.852 -5.071 -16.670 1.00 97.69 184 GLU A O 1
ATOM 1399 N N . GLU A 1 185 ? -1.484 -3.556 -15.127 1.00 96.88 185 GLU A N 1
ATOM 1400 C CA . GLU A 1 185 ? -2.411 -2.815 -15.996 1.00 96.88 185 GLU A CA 1
ATOM 1401 C C . GLU A 1 185 ? -1.667 -2.062 -17.108 1.00 96.88 185 GLU A C 1
ATOM 1403 O O . GLU A 1 185 ? -2.049 -2.134 -18.274 1.00 96.88 185 GLU A O 1
ATOM 1408 N N . ALA A 1 186 ? -0.569 -1.388 -16.761 1.00 96.81 186 ALA A N 1
ATOM 1409 C CA . ALA A 1 186 ? 0.242 -0.606 -17.693 1.00 96.81 186 ALA A CA 1
ATOM 1410 C C . ALA A 1 186 ? 1.140 -1.451 -18.612 1.00 96.81 186 ALA A C 1
ATOM 1412 O O . ALA A 1 186 ? 1.750 -0.922 -19.539 1.00 96.81 186 ALA A O 1
ATOM 1413 N N . TRP A 1 187 ? 1.262 -2.758 -18.361 1.00 97.00 187 TRP A N 1
ATOM 1414 C CA . TRP A 1 187 ? 2.339 -3.593 -18.898 1.00 97.00 187 TRP A CA 1
ATOM 1415 C C . TRP A 1 187 ? 2.514 -3.499 -20.417 1.00 97.00 187 TRP A C 1
ATOM 1417 O O . TRP A 1 187 ? 3.639 -3.400 -20.914 1.00 97.00 187 TRP A O 1
ATOM 1427 N N . GLU A 1 188 ? 1.410 -3.531 -21.163 1.00 97.38 188 GLU A N 1
ATOM 1428 C CA . GLU A 1 188 ? 1.430 -3.514 -22.629 1.00 97.38 188 GLU A CA 1
ATOM 1429 C C . GLU A 1 188 ? 1.849 -2.159 -23.216 1.00 97.38 188 GLU A C 1
ATOM 1431 O O . GLU A 1 188 ? 2.366 -2.130 -24.333 1.00 97.38 188 GLU A O 1
ATOM 1436 N N . ASP A 1 189 ? 1.704 -1.079 -22.449 1.00 97.56 189 ASP A N 1
ATOM 1437 C CA . ASP A 1 189 ? 2.054 0.284 -22.855 1.00 97.56 189 ASP A CA 1
ATOM 1438 C C . ASP A 1 189 ? 3.501 0.660 -22.491 1.00 97.56 189 ASP A C 1
ATOM 1440 O O . ASP A 1 189 ? 4.049 1.611 -23.045 1.00 97.56 189 ASP A O 1
ATOM 1444 N N . LEU A 1 190 ? 4.144 -0.113 -21.610 1.00 97.06 190 LEU A N 1
ATOM 1445 C CA . LEU A 1 190 ? 5.541 0.077 -21.221 1.00 97.06 190 LEU A CA 1
ATOM 1446 C C . LEU A 1 190 ? 6.513 -0.521 -22.242 1.00 97.06 190 LEU A C 1
ATOM 1448 O O . LEU A 1 190 ? 6.312 -1.630 -22.754 1.00 97.06 190 LEU A O 1
ATOM 1452 N N . ASP A 1 191 ? 7.623 0.178 -22.476 1.00 95.75 191 ASP A N 1
ATOM 1453 C CA . ASP A 1 191 ? 8.725 -0.350 -23.272 1.00 95.75 191 ASP A CA 1
ATOM 1454 C C . ASP A 1 191 ? 9.580 -1.378 -22.497 1.00 95.75 191 ASP A C 1
ATOM 1456 O O . ASP A 1 191 ? 9.306 -1.734 -21.349 1.00 95.75 191 ASP A O 1
ATOM 1460 N N . ALA A 1 192 ? 10.604 -1.935 -23.149 1.00 93.69 192 ALA A N 1
ATOM 1461 C CA . ALA A 1 192 ? 11.422 -2.986 -22.546 1.00 93.69 192 ALA A CA 1
ATOM 1462 C C . ALA A 1 192 ? 12.197 -2.513 -21.303 1.00 93.69 192 ALA A C 1
ATOM 1464 O O . ALA A 1 192 ? 12.287 -3.270 -20.333 1.00 93.69 192 ALA A O 1
ATOM 1465 N N . ASP A 1 193 ? 12.726 -1.290 -21.321 1.00 92.88 193 ASP A N 1
ATOM 1466 C CA . ASP A 1 193 ? 13.525 -0.749 -20.222 1.00 92.88 193 ASP A CA 1
ATOM 1467 C C . ASP A 1 193 ? 12.604 -0.387 -19.048 1.00 92.88 193 ASP A C 1
ATOM 1469 O O . ASP A 1 193 ? 12.856 -0.795 -17.909 1.00 92.88 193 ASP A O 1
ATOM 1473 N N . ALA A 1 194 ? 11.466 0.249 -19.334 1.00 94.75 194 ALA A N 1
ATOM 1474 C CA . ALA A 1 194 ? 10.427 0.568 -18.363 1.00 94.75 194 ALA A CA 1
ATOM 1475 C C . ALA A 1 194 ? 9.878 -0.686 -17.666 1.00 94.75 194 ALA A C 1
ATOM 1477 O O . ALA A 1 194 ? 9.714 -0.706 -16.444 1.00 94.75 194 ALA A O 1
ATOM 1478 N N . ARG A 1 195 ? 9.657 -1.784 -18.403 1.00 96.12 195 ARG A N 1
ATOM 1479 C CA . ARG A 1 195 ? 9.240 -3.079 -17.832 1.00 96.12 195 ARG A CA 1
ATOM 1480 C C . ARG A 1 195 ? 10.288 -3.668 -16.889 1.00 96.12 195 ARG A C 1
ATOM 1482 O O . ARG A 1 195 ? 9.943 -4.213 -15.835 1.00 96.12 195 ARG A O 1
ATOM 1489 N N . VAL A 1 196 ? 11.573 -3.564 -17.233 1.00 93.19 196 VAL A N 1
ATOM 1490 C CA . VAL A 1 196 ? 12.661 -4.021 -16.355 1.00 93.19 196 VAL A CA 1
ATOM 1491 C C . VAL A 1 196 ? 12.681 -3.203 -15.066 1.00 93.19 196 VAL A C 1
ATOM 1493 O O . VAL A 1 196 ? 12.666 -3.794 -13.986 1.00 93.19 196 VAL A O 1
ATOM 1496 N N . LEU A 1 197 ? 12.652 -1.873 -15.166 1.00 92.44 197 LEU A N 1
ATOM 1497 C CA . LEU A 1 197 ? 12.663 -0.983 -14.003 1.00 92.44 197 LEU A CA 1
ATOM 1498 C C . LEU A 1 197 ? 11.431 -1.199 -13.115 1.00 92.44 197 LEU A C 1
ATOM 1500 O O . LEU A 1 197 ? 11.552 -1.358 -11.901 1.00 92.44 197 LEU A O 1
ATOM 1504 N N . SER A 1 198 ? 10.250 -1.319 -13.721 1.00 93.81 198 SER A N 1
ATOM 1505 C CA . SER A 1 198 ? 8.980 -1.462 -13.000 1.00 93.81 198 SER A CA 1
ATOM 1506 C C . SER A 1 198 ? 8.865 -2.769 -12.218 1.00 93.81 198 SER A C 1
ATOM 1508 O O . SER A 1 198 ? 8.254 -2.806 -11.152 1.00 93.81 198 SER A O 1
ATOM 1510 N N . THR A 1 199 ? 9.482 -3.849 -12.704 1.00 94.19 199 THR A N 1
ATOM 1511 C CA . THR A 1 199 ? 9.497 -5.141 -11.995 1.00 94.19 199 THR A CA 1
ATOM 1512 C C . THR A 1 199 ? 10.580 -5.238 -10.921 1.00 94.19 199 THR A C 1
ATOM 1514 O O . THR A 1 199 ? 10.513 -6.116 -10.061 1.00 94.19 199 THR A O 1
ATOM 1517 N N . ARG A 1 200 ? 11.573 -4.340 -10.935 1.00 88.19 200 ARG A N 1
ATOM 1518 C CA . ARG A 1 200 ? 12.734 -4.357 -10.026 1.00 88.19 200 ARG A CA 1
ATOM 1519 C C . ARG A 1 200 ? 12.744 -3.217 -9.015 1.00 88.19 200 ARG A C 1
ATOM 1521 O O . ARG A 1 200 ? 13.656 -3.131 -8.202 1.00 88.19 200 ARG A O 1
ATOM 1528 N N . VAL A 1 201 ? 11.706 -2.394 -9.016 1.00 84.06 201 VAL A N 1
ATOM 1529 C CA . VAL A 1 201 ? 11.580 -1.139 -8.266 1.00 84.06 201 VAL A CA 1
ATOM 1530 C C . VAL A 1 201 ? 11.793 -1.248 -6.739 1.00 84.06 201 VAL A C 1
ATOM 1532 O O . VAL A 1 201 ? 12.132 -0.271 -6.081 1.00 84.06 201 VAL A O 1
ATOM 1535 N N . ALA A 1 202 ? 11.619 -2.435 -6.146 1.00 81.31 202 ALA A N 1
ATOM 1536 C CA . ALA A 1 202 ? 11.906 -2.681 -4.728 1.00 81.31 202 ALA A CA 1
ATOM 1537 C C . ALA A 1 202 ? 13.400 -2.922 -4.440 1.00 81.31 202 ALA A C 1
ATOM 1539 O O . ALA A 1 202 ? 13.830 -2.812 -3.297 1.00 81.31 202 ALA A O 1
ATOM 1540 N N . PHE A 1 203 ? 14.181 -3.303 -5.452 1.00 81.38 203 PHE A N 1
ATOM 1541 C CA . PHE A 1 203 ? 15.544 -3.823 -5.303 1.00 81.38 203 PHE A CA 1
ATOM 1542 C C . PHE A 1 203 ? 16.593 -3.062 -6.119 1.00 81.38 203 PHE A C 1
ATOM 1544 O O . PHE A 1 203 ? 17.786 -3.249 -5.882 1.00 81.38 203 PHE A O 1
ATOM 1551 N N . ASP A 1 204 ? 16.168 -2.224 -7.061 1.00 77.19 204 ASP A N 1
ATOM 1552 C CA . ASP A 1 204 ? 17.044 -1.382 -7.865 1.00 77.19 204 ASP A CA 1
ATOM 1553 C C . ASP A 1 204 ? 17.029 0.071 -7.387 1.00 77.19 204 ASP A C 1
ATOM 1555 O O . ASP A 1 204 ? 16.077 0.566 -6.791 1.00 77.19 204 ASP A O 1
ATOM 1559 N N . THR A 1 205 ? 18.115 0.778 -7.695 1.00 68.12 205 THR A N 1
ATOM 1560 C CA . THR A 1 205 ? 18.276 2.204 -7.384 1.00 68.12 205 THR A CA 1
ATOM 1561 C C . THR A 1 205 ? 17.675 3.116 -8.453 1.00 68.12 205 THR A C 1
ATOM 1563 O O . THR A 1 205 ? 17.666 4.334 -8.287 1.00 68.12 205 THR A O 1
ATOM 1566 N N . LEU A 1 206 ? 17.251 2.538 -9.579 1.00 78.81 206 LEU A N 1
ATOM 1567 C CA . LEU A 1 206 ? 16.648 3.236 -10.705 1.00 78.81 206 LEU A CA 1
ATOM 1568 C C . LEU A 1 206 ? 15.140 3.008 -10.689 1.00 78.81 206 LEU A C 1
ATOM 1570 O O . LEU A 1 206 ? 14.671 1.894 -10.463 1.00 78.81 206 LEU A O 1
ATOM 1574 N N . LEU A 1 207 ? 14.405 4.081 -10.951 1.00 83.50 207 LEU A N 1
ATOM 1575 C CA . LEU A 1 207 ? 12.957 4.078 -11.097 1.00 83.50 207 LEU A CA 1
ATOM 1576 C C . LEU A 1 207 ? 12.605 4.304 -12.573 1.00 83.50 207 LEU A C 1
ATOM 1578 O O . LEU A 1 207 ? 13.429 4.887 -13.287 1.00 83.50 207 LEU A O 1
ATOM 1582 N N . PRO A 1 208 ? 11.406 3.884 -13.019 1.00 88.69 208 PRO A N 1
ATOM 1583 C CA . PRO A 1 208 ? 10.848 4.346 -14.287 1.00 88.69 208 PRO A CA 1
ATOM 1584 C C . PRO A 1 208 ? 10.856 5.877 -14.358 1.00 88.69 208 PRO A C 1
ATOM 1586 O O . PRO A 1 208 ? 10.827 6.553 -13.320 1.00 88.69 208 PRO A O 1
ATOM 1589 N N . ASP A 1 209 ? 10.943 6.429 -15.565 1.00 88.38 209 ASP A N 1
ATOM 1590 C CA . ASP A 1 209 ? 10.941 7.879 -15.721 1.00 88.38 209 ASP A CA 1
ATOM 1591 C C . ASP A 1 209 ? 9.538 8.480 -15.505 1.00 88.38 209 ASP A C 1
ATOM 1593 O O . ASP A 1 209 ? 8.565 7.777 -15.242 1.00 88.38 209 ASP A O 1
ATOM 1597 N N . ALA A 1 210 ? 9.432 9.808 -15.558 1.00 88.00 210 ALA A N 1
ATOM 1598 C CA . ALA A 1 210 ? 8.170 10.506 -15.319 1.00 88.00 210 ALA A CA 1
ATOM 1599 C C . ALA A 1 210 ? 7.057 10.111 -16.312 1.00 88.00 210 ALA A C 1
ATOM 1601 O O . ALA A 1 210 ? 5.888 10.096 -15.933 1.00 88.00 210 ALA A O 1
ATOM 1602 N N . GLU A 1 211 ? 7.406 9.802 -17.565 1.00 92.75 211 GLU A N 1
ATOM 1603 C CA . GLU A 1 211 ? 6.439 9.398 -18.590 1.00 92.75 211 GLU A CA 1
ATOM 1604 C C . GLU A 1 211 ? 5.923 7.985 -18.298 1.00 92.75 211 GLU A C 1
ATOM 1606 O O . GLU A 1 211 ? 4.711 7.767 -18.276 1.00 92.75 211 GLU A O 1
ATOM 1611 N N . ASP A 1 212 ? 6.821 7.061 -17.956 1.00 94.56 212 ASP A N 1
ATOM 1612 C CA . ASP A 1 212 ? 6.455 5.706 -17.539 1.00 94.56 212 ASP A CA 1
ATOM 1613 C C . ASP A 1 212 ? 5.631 5.700 -16.244 1.00 94.56 212 ASP A C 1
ATOM 1615 O O . ASP A 1 212 ? 4.668 4.944 -16.111 1.00 94.56 212 ASP A O 1
ATOM 1619 N N . LEU A 1 213 ? 5.977 6.554 -15.275 1.00 91.19 213 LEU A N 1
ATOM 1620 C CA . LEU A 1 213 ? 5.223 6.693 -14.028 1.00 91.19 213 LEU A CA 1
ATOM 1621 C C . LEU A 1 213 ? 3.803 7.208 -14.282 1.00 91.19 213 LEU A C 1
ATOM 1623 O O . LEU A 1 213 ? 2.860 6.671 -13.700 1.00 91.19 213 LEU A O 1
ATOM 1627 N N . GLU A 1 214 ? 3.626 8.175 -15.185 1.00 91.06 214 GLU A N 1
ATOM 1628 C CA . GLU A 1 214 ? 2.297 8.645 -15.589 1.00 91.06 214 GLU A CA 1
ATOM 1629 C C . GLU A 1 214 ? 1.469 7.506 -16.208 1.00 91.06 214 GLU A C 1
ATOM 1631 O O . GLU A 1 214 ? 0.281 7.390 -15.913 1.00 91.06 214 GLU A O 1
ATOM 1636 N N . ILE A 1 215 ? 2.088 6.619 -16.996 1.00 93.50 215 ILE A N 1
ATOM 1637 C CA . ILE A 1 215 ? 1.421 5.434 -17.562 1.00 93.50 215 ILE A CA 1
ATOM 1638 C C . ILE A 1 215 ? 1.023 4.441 -16.455 1.00 93.50 215 ILE A C 1
ATOM 1640 O O . ILE A 1 215 ? -0.109 3.960 -16.441 1.00 93.50 215 ILE A O 1
ATOM 1644 N N . ILE A 1 216 ? 1.924 4.149 -15.512 1.00 92.38 216 ILE A N 1
ATOM 1645 C CA . ILE A 1 216 ? 1.709 3.148 -14.448 1.00 92.38 216 ILE A CA 1
ATOM 1646 C C . ILE A 1 216 ? 0.689 3.628 -13.413 1.00 92.38 216 ILE A C 1
ATOM 1648 O O . ILE A 1 216 ? -0.184 2.874 -12.984 1.00 92.38 216 ILE A O 1
ATOM 1652 N N . LEU A 1 217 ? 0.817 4.876 -12.970 1.00 88.06 217 LEU A N 1
ATOM 1653 C CA . LEU A 1 217 ? 0.106 5.404 -11.806 1.00 88.06 217 LEU A CA 1
ATOM 1654 C C . LEU A 1 217 ? -1.040 6.348 -12.178 1.00 88.06 217 LEU A C 1
ATOM 1656 O O . LEU A 1 217 ? -1.864 6.666 -11.317 1.00 88.06 217 LEU A O 1
ATOM 1660 N N . GLY A 1 218 ? -1.075 6.845 -13.418 1.00 85.56 218 GLY A N 1
ATOM 1661 C CA . GLY A 1 218 ? -1.839 8.047 -13.761 1.00 85.56 218 GLY A CA 1
ATOM 1662 C C . GLY A 1 218 ? -1.259 9.316 -13.117 1.00 85.56 218 GLY A C 1
ATOM 1663 O O . GLY A 1 218 ? -2.011 10.267 -12.871 1.00 85.56 218 GLY A O 1
ATOM 1664 N N . HIS A 1 219 ? 0.028 9.278 -12.737 1.00 81.44 219 HIS A N 1
ATOM 1665 C CA . HIS A 1 219 ? 0.782 10.396 -12.168 1.00 81.44 219 HIS A CA 1
ATOM 1666 C C . HIS A 1 219 ? 2.304 10.220 -12.303 1.00 81.44 219 HIS A C 1
ATOM 1668 O O . HIS A 1 219 ? 2.835 9.150 -12.016 1.00 81.44 219 HIS A O 1
ATOM 1674 N N . ASP A 1 220 ? 3.012 11.301 -12.612 1.00 84.69 220 ASP A N 1
ATOM 1675 C CA . ASP A 1 220 ? 4.467 11.334 -12.814 1.00 84.69 220 ASP A CA 1
ATOM 1676 C C . ASP A 1 220 ? 5.332 11.292 -11.532 1.00 84.69 220 ASP A C 1
ATOM 1678 O O . ASP A 1 220 ? 6.540 11.059 -11.593 1.00 84.69 220 ASP A O 1
ATOM 1682 N N . ASP A 1 221 ? 4.738 11.514 -10.357 1.00 81.94 221 ASP A N 1
ATOM 1683 C CA . ASP A 1 221 ? 5.439 11.537 -9.062 1.00 81.94 221 ASP A CA 1
ATOM 1684 C C . ASP A 1 221 ? 5.041 10.356 -8.163 1.00 81.94 221 ASP A C 1
ATOM 1686 O O . ASP A 1 221 ? 4.030 10.392 -7.446 1.00 81.94 221 ASP A O 1
ATOM 1690 N N . LEU A 1 222 ? 5.901 9.334 -8.155 1.00 82.19 222 LEU A N 1
ATOM 1691 C CA . LEU A 1 222 ? 5.789 8.153 -7.301 1.00 82.19 222 LEU A CA 1
ATOM 1692 C C . LEU A 1 222 ? 5.782 8.501 -5.803 1.00 82.19 222 LEU A C 1
ATOM 1694 O O . LEU A 1 222 ? 5.020 7.910 -5.039 1.00 82.19 222 LEU A O 1
ATOM 1698 N N . GLY A 1 223 ? 6.600 9.461 -5.361 1.00 77.50 223 GLY A N 1
ATOM 1699 C CA . GLY A 1 223 ? 6.685 9.839 -3.948 1.00 77.50 223 GLY A CA 1
ATOM 1700 C C . GLY A 1 223 ? 5.389 10.487 -3.465 1.00 77.50 223 GLY A C 1
ATOM 1701 O O . GLY A 1 223 ? 4.868 10.150 -2.397 1.00 77.50 223 GLY A O 1
ATOM 1702 N N . SER A 1 224 ? 4.815 11.370 -4.285 1.00 76.38 224 SER A N 1
ATOM 1703 C CA . SER A 1 224 ? 3.496 11.947 -4.017 1.00 76.38 224 SER A CA 1
ATOM 1704 C C . SER A 1 224 ? 2.381 10.906 -4.057 1.00 76.38 224 SER A C 1
ATOM 1706 O O . SER A 1 224 ? 1.436 11.015 -3.273 1.00 76.38 224 SER A O 1
ATOM 1708 N N . TRP A 1 225 ? 2.475 9.899 -4.924 1.00 82.44 225 TRP A N 1
ATOM 1709 C CA . TRP A 1 225 ? 1.516 8.798 -4.960 1.00 82.44 225 TRP A CA 1
ATOM 1710 C C . TRP A 1 225 ? 1.599 7.944 -3.684 1.00 82.44 225 TRP A C 1
ATOM 1712 O O . TRP A 1 225 ? 0.629 7.912 -2.930 1.00 82.44 225 TRP A O 1
ATOM 1722 N N . ILE A 1 226 ? 2.770 7.389 -3.345 1.00 82.06 226 ILE A N 1
ATOM 1723 C CA . ILE A 1 226 ? 3.004 6.567 -2.135 1.00 82.06 226 ILE A CA 1
ATOM 1724 C C . ILE A 1 226 ? 2.557 7.289 -0.855 1.00 82.06 226 ILE A C 1
ATOM 1726 O O . ILE A 1 226 ? 1.978 6.683 0.048 1.00 82.06 226 ILE A O 1
ATOM 1730 N N . GLY A 1 227 ? 2.824 8.593 -0.769 1.00 75.81 227 GLY A N 1
ATOM 1731 C CA . GLY A 1 227 ? 2.462 9.434 0.369 1.00 75.81 227 GLY A CA 1
ATOM 1732 C C . GLY A 1 227 ? 1.021 9.916 0.418 1.00 75.81 227 GLY A C 1
ATOM 1733 O O . GLY A 1 227 ? 0.645 10.619 1.358 1.00 75.81 227 GLY A O 1
ATOM 1734 N N . GLY A 1 228 ? 0.237 9.632 -0.618 1.00 73.12 228 GLY A N 1
ATOM 1735 C CA . GLY A 1 228 ? -1.142 10.082 -0.723 1.00 73.12 228 GLY A CA 1
ATOM 1736 C C . GLY A 1 228 ? -1.311 11.565 -1.047 1.00 73.12 228 GLY A C 1
ATOM 1737 O O . GLY A 1 228 ? -2.405 12.108 -0.913 1.00 73.12 228 GLY A O 1
ATOM 1738 N N . ARG A 1 229 ? -0.252 12.253 -1.478 1.00 68.25 229 ARG A N 1
ATOM 1739 C CA . ARG A 1 229 ? -0.330 13.644 -1.945 1.00 68.25 229 ARG A CA 1
ATOM 1740 C C . ARG A 1 229 ? -0.978 13.780 -3.308 1.00 68.25 229 ARG A C 1
ATOM 1742 O O . ARG A 1 229 ? -1.549 14.827 -3.588 1.00 68.25 229 ARG A O 1
ATOM 1749 N N . TYR A 1 230 ? -0.928 12.740 -4.130 1.00 66.25 230 TYR A N 1
ATOM 1750 C CA . TYR A 1 230 ? -1.658 12.708 -5.394 1.00 66.25 230 TYR A CA 1
ATOM 1751 C C . TYR A 1 230 ? -3.165 12.953 -5.198 1.00 66.25 230 TYR A C 1
ATOM 1753 O O . TYR A 1 230 ? -3.798 13.707 -5.946 1.00 66.25 230 TYR A O 1
ATOM 1761 N N . PHE A 1 231 ? -3.714 12.445 -4.089 1.00 60.72 231 PHE A N 1
ATOM 1762 C CA . PHE A 1 231 ? -5.076 12.734 -3.641 1.00 60.72 231 PHE A CA 1
ATOM 1763 C C . PHE A 1 231 ? -5.290 14.209 -3.250 1.00 60.72 231 PHE A C 1
ATOM 1765 O O . PHE A 1 231 ? -6.316 14.556 -2.690 1.00 60.72 231 PHE A O 1
ATOM 1772 N N . LEU A 1 232 ? -4.341 15.113 -3.483 1.00 55.72 232 LEU A N 1
ATOM 1773 C CA . LEU A 1 232 ? -4.484 16.546 -3.225 1.00 55.72 232 LEU A CA 1
ATOM 1774 C C . LEU A 1 232 ? -4.539 17.370 -4.517 1.00 55.72 232 LEU A C 1
ATOM 1776 O O . LEU A 1 232 ? -4.975 18.521 -4.461 1.00 55.72 232 LEU A O 1
ATOM 1780 N N . SER A 1 233 ? -4.095 16.817 -5.650 1.00 52.66 233 SER A N 1
ATOM 1781 C CA . SER A 1 233 ? -3.834 17.574 -6.883 1.00 52.66 233 SER A CA 1
ATOM 1782 C C . SER A 1 233 ? -4.598 17.092 -8.120 1.00 52.66 233 SER A C 1
ATOM 1784 O O . SER A 1 233 ? -4.751 17.892 -9.041 1.00 52.66 233 SER A O 1
ATOM 1786 N N . GLY A 1 234 ? -5.096 15.848 -8.163 1.00 52.28 234 GLY A N 1
ATOM 1787 C CA . GLY A 1 234 ? -5.525 15.242 -9.437 1.00 52.28 234 GLY A CA 1
ATOM 1788 C C . GLY A 1 234 ? -6.997 14.845 -9.599 1.00 52.28 234 GLY A C 1
ATOM 1789 O O . GLY A 1 234 ? -7.454 14.717 -10.729 1.00 52.28 234 GLY A O 1
ATOM 1790 N N . HIS A 1 235 ? -7.763 14.629 -8.525 1.00 55.72 235 HIS A N 1
ATOM 1791 C CA . HIS A 1 235 ? -9.098 14.017 -8.636 1.00 55.72 235 HIS A CA 1
ATOM 1792 C C . HIS A 1 235 ? -10.245 15.018 -8.412 1.00 55.72 235 HIS A C 1
ATOM 1794 O O . HIS A 1 235 ? -10.298 15.744 -7.420 1.00 55.72 235 HIS A O 1
ATOM 1800 N N . ALA A 1 236 ? -11.219 15.043 -9.328 1.00 52.34 236 ALA A N 1
ATOM 1801 C CA . ALA A 1 236 ? -12.407 15.900 -9.225 1.00 52.34 236 ALA A CA 1
ATOM 1802 C C . ALA A 1 236 ? -13.300 15.560 -8.008 1.00 52.34 236 ALA A C 1
ATOM 1804 O O . ALA A 1 236 ? -14.104 16.389 -7.580 1.00 52.34 236 ALA A O 1
ATOM 1805 N N . ASP A 1 237 ? -13.130 14.371 -7.423 1.00 52.19 237 ASP A N 1
ATOM 1806 C CA . ASP A 1 237 ? -13.901 13.877 -6.279 1.00 52.19 237 ASP A CA 1
ATOM 1807 C C . ASP A 1 237 ? -13.268 14.178 -4.904 1.00 52.19 237 ASP A C 1
ATOM 1809 O O . ASP A 1 237 ? -13.855 13.842 -3.878 1.00 52.19 237 ASP A O 1
ATOM 1813 N N . LEU A 1 238 ? -12.130 14.885 -4.838 1.00 55.28 238 LEU A N 1
ATOM 1814 C CA . LEU A 1 238 ? -11.417 15.154 -3.573 1.00 55.28 238 LEU A CA 1
ATOM 1815 C C . LEU A 1 238 ? -12.209 15.982 -2.556 1.00 55.28 238 LEU A C 1
ATOM 1817 O O . LEU A 1 238 ? -11.999 15.855 -1.352 1.00 55.28 238 LEU A O 1
ATOM 1821 N N . ALA A 1 239 ? -13.175 16.782 -3.014 1.00 58.62 239 ALA A N 1
ATOM 1822 C CA . ALA A 1 239 ? -14.085 17.498 -2.121 1.00 58.62 239 ALA A CA 1
ATOM 1823 C C . ALA A 1 239 ? -14.977 16.558 -1.284 1.00 58.62 239 ALA A C 1
ATOM 1825 O O . ALA A 1 239 ? -15.551 16.998 -0.292 1.00 58.62 239 ALA A O 1
ATOM 1826 N N . ARG A 1 240 ? -15.121 15.283 -1.679 1.00 62.44 240 ARG A N 1
ATOM 1827 C CA . ARG A 1 240 ? -15.926 14.284 -0.959 1.00 62.44 240 ARG A CA 1
ATOM 1828 C C . ARG A 1 240 ? -15.156 13.562 0.152 1.00 62.44 240 ARG A C 1
ATOM 1830 O O . ARG A 1 240 ? -15.800 12.954 0.996 1.00 62.44 240 ARG A O 1
ATOM 1837 N N . PHE A 1 241 ? -13.824 13.659 0.173 1.00 69.19 241 PHE A N 1
ATOM 1838 C CA . PHE A 1 241 ? -12.944 12.940 1.106 1.00 69.19 241 PHE A CA 1
ATOM 1839 C C . PHE A 1 241 ? -12.021 13.915 1.855 1.00 69.19 241 PHE A C 1
ATOM 1841 O O . PHE A 1 241 ? -10.793 13.777 1.862 1.00 69.19 241 PHE A O 1
ATOM 1848 N N . GLU A 1 242 ? -12.606 14.977 2.422 1.00 72.69 242 GLU A N 1
ATOM 1849 C CA . GLU A 1 242 ? -11.870 16.082 3.051 1.00 72.69 242 GLU A CA 1
ATOM 1850 C C . GLU A 1 242 ? -11.022 15.619 4.247 1.00 72.69 242 GLU A C 1
ATOM 1852 O O . GLU A 1 242 ? -9.919 16.137 4.448 1.00 72.69 242 GLU A O 1
ATOM 1857 N N . GLY A 1 243 ? -11.486 14.628 5.013 1.00 72.75 243 GLY A N 1
ATOM 1858 C CA . GLY A 1 243 ? -10.767 14.078 6.156 1.00 72.75 243 GLY A CA 1
ATOM 1859 C C . GLY A 1 243 ? -9.498 13.341 5.733 1.00 72.75 243 GLY A C 1
ATOM 1860 O O . GLY A 1 243 ? -8.408 13.673 6.207 1.00 72.75 243 GLY A O 1
ATOM 1861 N N . VAL A 1 244 ? -9.612 12.395 4.797 1.00 69.50 244 VAL A N 1
ATOM 1862 C CA . VAL A 1 244 ? -8.460 11.639 4.258 1.00 69.50 244 VAL A CA 1
ATOM 1863 C C . VAL A 1 244 ? -7.461 12.579 3.575 1.00 69.50 244 VAL A C 1
ATOM 1865 O O . VAL A 1 244 ? -6.257 12.513 3.827 1.00 69.50 244 VAL A O 1
ATOM 1868 N N . THR A 1 245 ? -7.964 13.536 2.795 1.00 68.44 245 THR A N 1
ATOM 1869 C CA . THR A 1 245 ? -7.170 14.606 2.170 1.00 68.44 245 THR A CA 1
ATOM 1870 C C . THR A 1 245 ? -6.423 15.436 3.223 1.00 68.44 245 THR A C 1
ATOM 1872 O O . THR A 1 245 ? -5.254 15.788 3.052 1.00 68.44 245 THR A O 1
ATOM 1875 N N . SER A 1 246 ? -7.070 15.758 4.345 1.00 71.50 246 SER A N 1
ATOM 1876 C CA . SER A 1 246 ? -6.455 16.520 5.436 1.00 71.50 246 SER A CA 1
ATOM 1877 C C . SER A 1 246 ? -5.380 15.721 6.170 1.00 71.50 246 SER A C 1
ATOM 1879 O O . SER A 1 246 ? -4.336 16.283 6.501 1.00 71.50 246 SER A O 1
ATOM 1881 N N . LEU A 1 247 ? -5.579 14.414 6.364 1.00 69.44 247 LEU A N 1
ATOM 1882 C CA . LEU A 1 247 ? -4.546 13.522 6.888 1.00 69.44 247 LEU A CA 1
ATOM 1883 C C . LEU A 1 247 ? -3.333 13.449 5.959 1.00 69.44 247 LEU A C 1
ATOM 1885 O O . LEU A 1 247 ? -2.205 13.612 6.422 1.00 69.44 247 LEU A O 1
ATOM 1889 N N . ALA A 1 248 ? -3.546 13.284 4.653 1.00 67.06 248 ALA A N 1
ATOM 1890 C CA . ALA A 1 248 ? -2.463 13.296 3.674 1.00 67.06 248 ALA A CA 1
ATOM 1891 C C . ALA A 1 248 ? -1.687 14.628 3.699 1.00 67.06 248 ALA A C 1
ATOM 1893 O O . ALA A 1 248 ? -0.456 14.632 3.740 1.00 67.06 248 ALA A O 1
ATOM 1894 N N . LYS A 1 249 ? -2.384 15.774 3.787 1.00 66.38 249 LYS A N 1
ATOM 1895 C CA . LYS A 1 249 ? -1.757 17.103 3.959 1.00 66.38 249 LYS A CA 1
ATOM 1896 C C . LYS A 1 249 ? -0.951 17.221 5.250 1.00 66.38 249 LYS A C 1
ATOM 1898 O O . LYS A 1 249 ? 0.109 17.842 5.245 1.00 66.38 249 LYS A O 1
ATOM 1903 N N . ALA A 1 250 ? -1.449 16.639 6.337 1.00 64.69 250 ALA A N 1
ATOM 1904 C CA . ALA A 1 250 ? -0.760 16.593 7.622 1.00 64.69 250 ALA A CA 1
ATOM 1905 C C . ALA A 1 250 ? 0.423 15.608 7.632 1.00 64.69 250 ALA A C 1
ATOM 1907 O O . ALA A 1 250 ? 1.139 15.534 8.630 1.00 64.69 250 ALA A O 1
ATOM 1908 N N . GLY A 1 251 ? 0.637 14.869 6.538 1.00 60.59 251 GLY A N 1
ATOM 1909 C CA . GLY A 1 251 ? 1.692 13.875 6.435 1.00 60.59 251 GLY A CA 1
ATOM 1910 C C . GLY A 1 251 ? 1.359 12.591 7.185 1.00 60.59 251 GLY A C 1
ATOM 1911 O O . GLY A 1 251 ? 2.249 11.886 7.613 1.00 60.59 251 GLY A O 1
ATOM 1912 N N . TYR A 1 252 ? 0.095 12.248 7.399 1.00 66.31 252 TYR A N 1
ATOM 1913 C CA . TYR A 1 252 ? -0.246 11.059 8.183 1.00 66.31 252 TYR A CA 1
ATOM 1914 C C . TYR A 1 252 ? 0.160 9.742 7.496 1.00 66.31 252 TYR A C 1
ATOM 1916 O O . TYR A 1 252 ? 0.562 8.793 8.161 1.00 66.31 252 TYR A O 1
ATOM 1924 N N . PHE A 1 253 ? 0.126 9.709 6.161 1.00 64.44 253 PHE A N 1
ATOM 1925 C CA . PHE A 1 253 ? 0.475 8.536 5.348 1.00 64.44 253 PHE A CA 1
ATOM 1926 C C . PHE A 1 253 ? 1.954 8.488 4.923 1.00 64.44 253 PHE A C 1
ATOM 1928 O O . PHE A 1 253 ? 2.351 7.571 4.215 1.00 64.44 253 PHE A O 1
ATOM 1935 N N . GLY A 1 254 ? 2.774 9.455 5.360 1.00 57.59 254 GLY A N 1
ATOM 1936 C CA . GLY A 1 254 ? 4.213 9.526 5.048 1.00 57.59 254 GLY A CA 1
ATOM 1937 C C . GLY A 1 254 ? 5.046 10.408 5.995 1.00 57.59 254 GLY A C 1
ATOM 1938 O O . GLY A 1 254 ? 6.105 10.897 5.615 1.00 57.59 254 GLY A O 1
ATOM 1939 N N . GLY A 1 255 ? 4.537 10.647 7.207 1.00 50.19 255 GLY A N 1
ATOM 1940 C CA . GLY A 1 255 ? 5.049 11.524 8.272 1.00 50.19 255 GLY A CA 1
ATOM 1941 C C . GLY A 1 255 ? 5.127 13.041 7.967 1.00 50.19 255 GLY A C 1
ATOM 1942 O O . GLY A 1 255 ? 4.836 13.512 6.866 1.00 50.19 255 GLY A O 1
ATOM 1943 N N . SER A 1 256 ? 5.609 13.839 8.941 1.00 40.69 256 SER A N 1
ATOM 1944 C CA . SER A 1 256 ? 5.936 15.283 8.806 1.00 40.69 256 SER A CA 1
ATOM 1945 C C . SER A 1 256 ? 7.075 15.590 7.813 1.00 40.69 256 SER A C 1
ATOM 1947 O O . SER A 1 256 ? 7.548 16.721 7.722 1.00 40.69 256 SER A O 1
ATOM 1949 N N . TYR A 1 257 ? 7.535 14.582 7.077 1.00 47.16 257 TYR A N 1
ATOM 1950 C CA . TYR A 1 257 ? 8.798 14.523 6.344 1.00 47.16 257 TYR A CA 1
ATOM 1951 C C . TYR A 1 257 ? 8.770 15.254 4.994 1.00 47.16 257 TYR A C 1
ATOM 1953 O O . TYR A 1 257 ? 9.764 15.305 4.269 1.00 47.16 257 TYR A O 1
ATOM 1961 N N . TYR A 1 258 ? 7.651 15.882 4.643 1.00 43.25 258 TYR A N 1
ATOM 1962 C CA . TYR A 1 258 ? 7.489 16.513 3.339 1.00 43.25 258 TYR A CA 1
ATOM 1963 C C . TYR A 1 258 ? 8.006 17.947 3.195 1.00 43.25 258 TYR A C 1
ATOM 1965 O O . TYR A 1 258 ? 7.991 18.471 2.082 1.00 43.25 258 TYR A O 1
ATOM 1973 N N . SER A 1 259 ? 8.510 18.589 4.251 1.00 39.53 259 SER A N 1
ATOM 1974 C CA . SER A 1 259 ? 9.381 19.753 4.023 1.00 39.53 259 SER A CA 1
ATOM 1975 C C . SER A 1 259 ? 10.737 19.345 3.434 1.00 39.53 259 SER A C 1
ATOM 1977 O O . SER A 1 259 ? 11.470 20.213 2.978 1.00 39.53 259 SER A O 1
ATOM 1979 N N . THR A 1 260 ? 11.055 18.045 3.429 1.00 39.50 260 THR A N 1
ATOM 1980 C CA . THR A 1 260 ? 12.329 17.483 2.970 1.00 39.50 260 THR A CA 1
ATOM 1981 C C . THR A 1 260 ? 12.191 16.443 1.852 1.00 39.50 260 THR A C 1
ATOM 1983 O O . THR A 1 260 ? 13.158 16.258 1.140 1.00 39.50 260 THR A O 1
ATOM 1986 N N . LEU A 1 261 ? 11.030 15.814 1.597 1.00 39.69 261 LEU A N 1
ATOM 1987 C CA . LEU A 1 261 ? 10.917 14.687 0.641 1.00 39.69 261 LEU A CA 1
ATOM 1988 C C . LEU A 1 261 ? 11.355 14.967 -0.809 1.00 39.69 261 LEU A C 1
ATOM 1990 O O . LEU A 1 261 ? 11.903 14.066 -1.427 1.00 39.69 261 LEU A O 1
ATOM 1994 N N . ALA A 1 262 ? 11.194 16.180 -1.347 1.00 41.22 262 ALA A N 1
ATOM 1995 C CA . ALA A 1 262 ? 11.729 16.496 -2.681 1.00 41.22 262 ALA A CA 1
ATOM 1996 C C . ALA A 1 262 ? 13.275 16.509 -2.705 1.00 41.22 262 ALA A C 1
ATOM 1998 O O . ALA A 1 262 ? 13.887 16.121 -3.699 1.00 41.22 262 ALA A O 1
ATOM 1999 N N . ASP A 1 263 ? 13.905 16.883 -1.587 1.00 37.19 263 ASP A N 1
ATOM 2000 C CA . ASP A 1 263 ? 15.359 16.841 -1.404 1.00 37.19 263 ASP A CA 1
ATOM 2001 C C . ASP A 1 263 ? 15.829 15.447 -0.939 1.00 37.19 263 ASP A C 1
ATOM 2003 O O . ASP A 1 263 ? 16.893 14.982 -1.344 1.00 37.19 263 ASP A O 1
ATOM 2007 N N . SER A 1 264 ? 15.018 14.735 -0.150 1.00 39.09 264 SER A N 1
ATOM 2008 C CA . SER A 1 264 ? 15.319 13.423 0.427 1.00 39.09 264 SER A CA 1
ATOM 2009 C C . SER A 1 264 ? 15.075 12.262 -0.528 1.00 39.09 264 SER A C 1
ATOM 2011 O O . SER A 1 264 ? 15.784 11.282 -0.400 1.00 39.09 264 SER A O 1
ATOM 2013 N N . TYR A 1 265 ? 14.157 12.337 -1.500 1.00 42.19 265 TYR A N 1
ATOM 2014 C CA . TYR A 1 265 ? 14.054 11.303 -2.545 1.00 42.19 265 TYR A CA 1
ATOM 2015 C C . TYR A 1 265 ? 15.278 11.342 -3.458 1.00 42.19 265 TYR A C 1
ATOM 2017 O O . TYR A 1 265 ? 15.852 10.305 -3.776 1.00 42.19 265 TYR A O 1
ATOM 2025 N N . ARG A 1 266 ? 15.752 12.549 -3.797 1.00 42.75 266 ARG A N 1
ATOM 2026 C CA . ARG A 1 266 ? 17.018 12.724 -4.515 1.00 42.75 266 ARG A CA 1
ATOM 2027 C C . ARG A 1 266 ? 18.203 12.259 -3.668 1.00 42.75 266 ARG A C 1
ATOM 2029 O O . ARG A 1 266 ? 19.071 11.573 -4.185 1.00 42.75 266 ARG A O 1
ATOM 2036 N N . MET A 1 267 ? 18.194 12.541 -2.362 1.00 40.41 267 MET A N 1
ATOM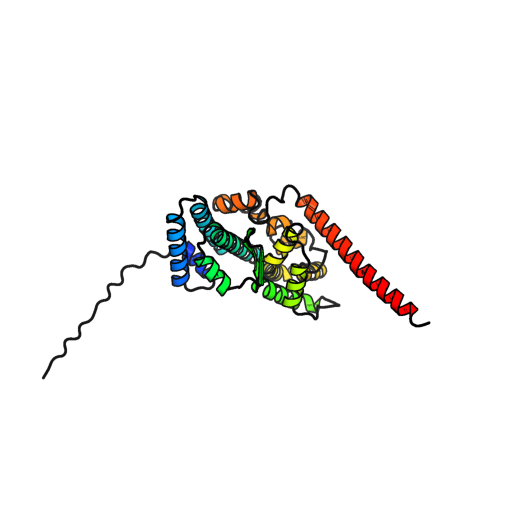 2037 C CA . MET A 1 267 ? 19.232 12.081 -1.433 1.00 40.41 267 MET A CA 1
ATOM 2038 C C . MET A 1 267 ? 19.179 10.568 -1.155 1.00 40.41 267 MET A C 1
ATOM 2040 O O . MET A 1 267 ? 20.226 9.957 -0.985 1.00 40.41 267 MET A O 1
ATOM 2044 N N . ALA A 1 268 ? 18.001 9.943 -1.120 1.00 43.44 268 ALA A N 1
ATOM 2045 C CA . ALA A 1 268 ? 17.816 8.503 -0.944 1.00 43.44 268 ALA A CA 1
ATOM 2046 C C . ALA A 1 268 ? 18.239 7.753 -2.209 1.00 43.44 268 ALA A C 1
ATOM 2048 O O . ALA A 1 268 ? 18.938 6.753 -2.108 1.00 43.44 268 ALA A O 1
ATOM 2049 N N . ILE A 1 269 ? 17.933 8.286 -3.396 1.00 48.19 269 ILE A N 1
ATOM 2050 C CA . ILE A 1 269 ? 18.496 7.809 -4.665 1.00 48.19 269 ILE A CA 1
ATOM 2051 C C . ILE A 1 269 ? 20.022 7.998 -4.683 1.00 48.19 269 ILE A C 1
ATOM 2053 O O . ILE A 1 269 ? 20.736 7.059 -5.032 1.00 48.19 269 ILE A O 1
ATOM 2057 N N . ASP A 1 270 ? 20.554 9.138 -4.227 1.00 42.69 270 ASP A N 1
ATOM 2058 C CA . ASP A 1 270 ? 22.005 9.369 -4.109 1.00 42.69 270 ASP A CA 1
ATOM 2059 C C . ASP A 1 270 ? 22.662 8.423 -3.078 1.00 42.69 270 ASP A C 1
ATOM 2061 O O . ASP A 1 270 ? 23.783 7.956 -3.284 1.00 42.69 270 ASP A O 1
ATOM 2065 N N . THR A 1 271 ? 21.961 8.077 -1.994 1.00 42.16 271 THR A N 1
ATOM 2066 C CA . THR A 1 271 ? 22.431 7.181 -0.920 1.00 42.16 271 THR A CA 1
ATOM 2067 C C . THR A 1 271 ? 22.372 5.720 -1.353 1.00 42.16 271 THR A C 1
ATOM 2069 O O . THR A 1 271 ? 23.335 4.984 -1.157 1.00 42.16 271 THR A O 1
ATOM 2072 N N . MET A 1 272 ? 21.310 5.306 -2.042 1.00 40.41 272 MET A N 1
ATOM 2073 C CA . MET A 1 272 ? 21.210 3.993 -2.677 1.00 40.41 272 MET A CA 1
ATOM 2074 C C . MET A 1 272 ? 22.249 3.843 -3.801 1.00 40.41 272 MET A C 1
ATOM 2076 O O . MET A 1 272 ? 22.902 2.805 -3.901 1.00 40.41 272 MET A O 1
ATOM 2080 N N . THR A 1 273 ? 22.521 4.907 -4.566 1.00 45.06 273 THR A N 1
ATOM 2081 C CA . THR A 1 273 ? 23.626 4.974 -5.544 1.00 45.06 273 THR A CA 1
ATOM 2082 C C . THR A 1 273 ? 24.999 4.875 -4.858 1.00 45.06 273 THR A C 1
ATOM 2084 O O . THR A 1 273 ? 25.907 4.203 -5.353 1.00 45.06 273 THR A O 1
ATOM 2087 N N . TYR A 1 274 ? 25.174 5.495 -3.688 1.00 39.12 274 TYR A N 1
ATOM 2088 C CA . TYR A 1 274 ? 26.400 5.410 -2.887 1.00 39.12 274 TYR A CA 1
ATOM 2089 C C . TYR A 1 274 ? 26.612 4.011 -2.273 1.00 39.12 274 TYR A C 1
ATOM 2091 O O . TYR A 1 274 ? 27.728 3.480 -2.291 1.00 39.12 274 TYR A O 1
ATOM 2099 N N . MET A 1 275 ? 25.548 3.366 -1.792 1.00 40.03 275 MET A N 1
ATOM 2100 C CA . MET A 1 275 ? 25.579 2.005 -1.244 1.00 40.03 275 MET A CA 1
ATOM 2101 C C . MET A 1 275 ? 25.772 0.936 -2.330 1.00 40.03 275 MET A C 1
ATOM 2103 O O . MET A 1 275 ? 26.577 0.022 -2.140 1.00 40.03 275 MET A O 1
ATOM 2107 N N . GLY A 1 276 ? 25.138 1.086 -3.498 1.00 44.31 276 GLY A N 1
ATOM 2108 C CA . GLY A 1 276 ? 25.351 0.222 -4.664 1.00 44.31 276 GLY A CA 1
ATOM 2109 C C . GLY A 1 276 ? 26.798 0.264 -5.166 1.00 44.31 276 GLY A C 1
ATOM 2110 O O . GLY A 1 276 ? 27.414 -0.780 -5.386 1.00 44.31 276 GLY A O 1
ATOM 2111 N N . ASN A 1 277 ? 27.399 1.458 -5.226 1.00 42.06 277 ASN A N 1
ATOM 2112 C CA . ASN A 1 277 ? 28.823 1.613 -5.538 1.00 42.06 277 ASN A CA 1
ATOM 2113 C C . ASN A 1 277 ? 29.731 1.002 -4.460 1.00 42.06 277 ASN A C 1
ATOM 2115 O O . ASN A 1 277 ? 30.785 0.461 -4.788 1.00 42.06 277 ASN A O 1
ATOM 2119 N N . SER A 1 278 ? 29.331 1.032 -3.188 1.00 40.62 278 SER A N 1
ATOM 2120 C CA . SER A 1 278 ? 30.106 0.453 -2.083 1.00 40.62 278 SER A CA 1
ATOM 2121 C C . SER A 1 278 ? 30.071 -1.082 -2.079 1.00 40.62 278 SER A C 1
ATOM 2123 O O . SER A 1 278 ? 31.105 -1.713 -1.859 1.00 40.62 278 SER A O 1
ATOM 2125 N N . MET A 1 279 ? 28.929 -1.701 -2.398 1.00 38.22 279 MET A N 1
ATOM 2126 C CA . MET A 1 279 ? 28.818 -3.162 -2.526 1.00 38.22 279 MET A CA 1
ATOM 2127 C C . MET A 1 279 ? 29.479 -3.698 -3.805 1.00 38.22 279 MET A C 1
ATOM 2129 O O . MET A 1 279 ? 30.192 -4.700 -3.740 1.00 38.22 279 MET A O 1
ATOM 2133 N N . ALA A 1 280 ? 29.355 -2.997 -4.939 1.00 42.72 280 ALA A N 1
ATOM 2134 C CA . ALA A 1 280 ? 30.086 -3.329 -6.168 1.00 42.72 280 ALA A CA 1
ATOM 2135 C C . ALA A 1 280 ? 31.612 -3.170 -6.001 1.00 42.72 280 ALA A C 1
ATOM 2137 O O . ALA A 1 280 ? 32.387 -3.998 -6.484 1.00 42.72 280 ALA A O 1
ATOM 2138 N N . SER A 1 281 ? 32.055 -2.153 -5.251 1.00 38.12 281 SER A N 1
ATOM 2139 C CA . SER A 1 281 ? 33.474 -1.949 -4.924 1.00 38.12 281 SER A CA 1
ATOM 2140 C C . SER A 1 281 ? 34.013 -3.004 -3.958 1.00 38.12 281 SER A C 1
ATOM 2142 O O . SER A 1 281 ? 35.168 -3.399 -4.092 1.00 38.12 281 SER A O 1
ATOM 2144 N N . MET A 1 282 ? 33.203 -3.501 -3.014 1.00 35.62 282 MET A N 1
ATOM 2145 C CA . MET A 1 282 ? 33.593 -4.628 -2.160 1.00 35.62 282 MET A CA 1
ATOM 2146 C C . MET A 1 282 ? 33.700 -5.936 -2.952 1.00 35.62 282 MET A C 1
ATOM 2148 O O . MET A 1 282 ? 34.671 -6.659 -2.753 1.00 35.62 282 MET A O 1
ATOM 2152 N N . GLY A 1 283 ? 32.791 -6.203 -3.898 1.00 37.72 283 GLY A N 1
ATOM 2153 C CA . GLY A 1 283 ? 32.899 -7.344 -4.819 1.00 37.72 283 GLY A CA 1
ATOM 2154 C C . GLY A 1 283 ? 34.193 -7.328 -5.645 1.00 37.72 283 GLY A C 1
ATOM 2155 O O . GLY A 1 283 ? 34.930 -8.310 -5.651 1.00 37.72 283 GLY A O 1
ATOM 2156 N N . LEU A 1 284 ? 34.545 -6.176 -6.232 1.00 40.00 284 LEU A N 1
ATOM 2157 C CA . LEU A 1 284 ? 35.816 -5.985 -6.949 1.00 40.00 284 LEU A CA 1
ATOM 2158 C C . LEU A 1 284 ? 37.051 -6.119 -6.041 1.00 40.00 284 LEU A C 1
ATOM 2160 O O . LEU A 1 284 ? 38.095 -6.595 -6.488 1.00 40.00 284 LEU A O 1
ATOM 2164 N N . LEU A 1 285 ? 36.952 -5.720 -4.768 1.00 34.41 285 LEU A N 1
ATOM 2165 C CA . LEU A 1 285 ? 38.037 -5.890 -3.800 1.00 34.41 285 LEU A CA 1
ATOM 2166 C C . LEU A 1 285 ? 38.243 -7.369 -3.434 1.00 34.41 285 LEU A C 1
ATOM 2168 O O . LEU A 1 285 ? 39.387 -7.799 -3.299 1.00 34.41 285 LEU A O 1
ATOM 2172 N N . PHE A 1 286 ? 37.166 -8.150 -3.301 1.00 39.19 286 PHE A N 1
ATOM 2173 C CA . PHE A 1 286 ? 37.241 -9.595 -3.060 1.00 39.19 286 PHE A CA 1
ATOM 2174 C C . PHE A 1 286 ? 37.809 -10.347 -4.271 1.00 39.19 286 PHE A C 1
ATOM 2176 O O . PHE A 1 286 ? 38.725 -11.147 -4.089 1.00 39.19 286 PHE A O 1
ATOM 2183 N N . ASP A 1 287 ? 37.401 -9.997 -5.494 1.00 43.53 287 ASP A N 1
ATOM 2184 C CA . ASP A 1 287 ? 37.973 -10.569 -6.723 1.00 43.53 287 ASP A CA 1
ATOM 2185 C C . ASP A 1 287 ? 39.465 -10.214 -6.896 1.00 43.53 287 ASP A C 1
ATOM 2187 O O . ASP A 1 287 ? 40.275 -11.041 -7.323 1.00 43.53 287 ASP A O 1
ATOM 2191 N N . MET A 1 288 ? 39.880 -9.000 -6.510 1.00 39.47 288 MET A N 1
ATOM 2192 C CA . MET A 1 288 ? 41.298 -8.613 -6.498 1.00 39.47 288 MET A CA 1
ATOM 2193 C C . MET A 1 288 ? 42.115 -9.329 -5.411 1.00 39.47 288 MET A C 1
ATOM 2195 O O . MET A 1 288 ? 43.303 -9.592 -5.620 1.00 39.47 288 MET A O 1
ATOM 2199 N N . MET A 1 289 ? 41.519 -9.643 -4.257 1.00 39.59 289 MET A N 1
ATOM 2200 C CA . MET A 1 289 ? 42.186 -10.409 -3.198 1.00 39.59 289 MET A CA 1
ATOM 2201 C C . MET A 1 289 ? 42.313 -11.897 -3.554 1.00 39.59 289 MET A C 1
ATOM 2203 O O . MET A 1 289 ? 43.356 -12.484 -3.262 1.00 39.59 289 MET A O 1
ATOM 2207 N N . ASP A 1 290 ? 41.336 -12.480 -4.254 1.00 42.47 290 ASP A N 1
ATOM 2208 C CA . ASP A 1 290 ? 41.405 -13.863 -4.753 1.00 42.47 290 ASP A CA 1
ATOM 2209 C C . ASP A 1 290 ? 42.396 -14.037 -5.916 1.00 42.47 290 ASP A C 1
ATOM 2211 O O . ASP A 1 290 ? 43.036 -15.082 -6.041 1.00 42.47 290 ASP A O 1
ATOM 2215 N N . MET A 1 291 ? 42.642 -13.001 -6.725 1.00 43.09 291 MET A N 1
ATOM 2216 C CA . MET A 1 291 ? 43.732 -13.038 -7.713 1.00 43.09 291 MET A CA 1
ATOM 2217 C C . MET A 1 291 ? 45.138 -12.996 -7.087 1.00 43.09 291 MET A C 1
ATOM 2219 O O . MET A 1 291 ? 46.100 -13.427 -7.722 1.00 43.09 291 MET A O 1
ATOM 2223 N N . ASN A 1 292 ? 45.281 -12.511 -5.849 1.00 39.81 292 ASN A N 1
ATOM 2224 C CA . ASN A 1 292 ? 46.570 -12.435 -5.149 1.00 39.81 292 ASN A CA 1
ATOM 2225 C C . ASN A 1 292 ? 46.921 -13.701 -4.350 1.00 39.81 292 ASN A C 1
ATOM 2227 O O . ASN A 1 292 ? 48.037 -13.803 -3.847 1.00 39.81 292 ASN A O 1
ATOM 2231 N N . THR A 1 293 ? 46.011 -14.672 -4.234 1.00 42.75 293 THR A N 1
ATOM 2232 C CA . THR A 1 293 ? 46.272 -15.965 -3.573 1.00 42.75 293 THR A CA 1
ATOM 2233 C C . THR A 1 293 ? 46.661 -17.078 -4.553 1.00 42.75 293 THR A C 1
ATOM 2235 O O . THR A 1 293 ? 46.937 -18.199 -4.126 1.00 42.75 293 THR A O 1
ATOM 2238 N N . GLN A 1 294 ? 46.740 -16.777 -5.856 1.00 43.09 294 GLN A N 1
ATOM 2239 C CA . GLN A 1 294 ? 47.178 -17.708 -6.908 1.00 43.09 294 GLN A CA 1
ATOM 2240 C C . GLN A 1 294 ? 48.615 -17.472 -7.420 1.00 43.09 294 GLN A C 1
ATOM 2242 O O . GLN A 1 294 ? 48.990 -18.037 -8.450 1.00 43.09 294 GLN A O 1
ATOM 2247 N N . TYR A 1 295 ? 49.434 -16.705 -6.691 1.00 45.25 295 TYR A N 1
ATOM 2248 C CA . TYR A 1 295 ? 50.884 -16.596 -6.912 1.00 45.25 295 TYR A CA 1
ATOM 2249 C C . TYR A 1 295 ? 51.683 -16.963 -5.662 1.00 45.25 295 TYR A C 1
ATOM 2251 O O . TYR A 1 295 ? 51.339 -16.465 -4.567 1.00 45.25 295 TYR A O 1
#

Nearest PDB structures (foldseek):
  5cwf-assembly4_D  TM=3.059E-01  e=3.673E+00  synthetic construct